Protein AF-0000000076752868 (afdb_homodimer)

Organism: NCBI:txid927661

pLDDT: mean 91.14, std 16.32, range [27.5, 98.88]

Foldseek 3Di:
DPCCVVPQAFKKKKKKWFQWDPPDPCLQVVLVVLCVPQPVPDPQWPDKDKFADPDPPPPSVRTGMMMITMGSHPVSVVCLPPDPSNVVSVVSRVVTGPDMDIDMDTDDD/DPCCPVPQAFKKKKKKWFQWDPPDPCLQVVLVVLCCPQVVPDPQWPDKDKFADPDPPPPSVRTGMMMITMGSHPVSVVCLPPDPSNVVSVVSRVVTGPDMDIDMDTDDD

Solvent-accessible surface area (backbone atoms only — not comparable to full-atom values): 11903 Å² total; per-residue (Å²): 128,83,79,66,70,64,73,67,63,50,28,29,39,40,38,37,40,28,18,65,33,89,87,63,74,64,47,67,60,50,52,44,52,44,43,57,68,40,48,59,73,39,86,53,48,74,46,74,39,51,44,53,63,72,54,87,80,78,33,40,76,75,44,56,36,39,38,40,35,33,21,62,21,62,66,34,51,63,54,43,69,77,29,68,46,45,45,58,50,51,52,52,48,64,73,45,39,64,43,64,32,41,40,25,39,48,58,73,131,128,81,79,66,72,65,74,64,62,49,28,28,39,40,40,36,44,28,18,65,32,89,86,62,74,65,49,66,60,51,50,43,51,44,43,57,68,40,48,58,74,40,85,55,48,76,43,73,40,50,45,54,64,72,53,86,80,78,34,41,76,75,44,57,36,37,37,41,35,33,21,62,22,62,66,34,51,63,55,42,69,77,28,69,48,47,46,56,50,52,51,53,48,64,74,45,40,64,41,63,32,41,40,26,39,48,58,74,131

Sequence (218 aa):
MTDQRMTSPEEIVHIVLVEWRAGSIGVSEEANRLVDRHLGPLPFVLDVRSGASVSTEGLENGFEWALVIRFADRAGLEAYLPHPEHRVVAEFLGARAGRLVVFDLPNRAMTDQRMTSPEEIVHIVLVEWRAGSIGVSEEANRLVDRHLGPLPFVLDVRSGASVSTEGLENGFEWALVIRFADRAGLEAYLPHPEHRVVAEFLGARAGRLVVFDLPNRA

Nearest PDB structures (foldseek):
  7w6e-assembly1_A  TM=7.843E-01  e=1.288E-08  Cannabis sativa
  5b0d-assembly1_A  TM=8.017E-01  e=4.728E-08  Cannabis sativa
  5b08-assembly1_A  TM=8.062E-01  e=6.217E-08  Cannabis sativa
  5b0e-assembly1_A  TM=8.029E-01  e=5.063E-08  Cannabis sativa
  1q53-assembly1_B  TM=7.897E-01  e=3.684E-07  Arabidopsis thaliana

Structure (mmCIF, N/CA/C/O backbone):
data_AF-0000000076752868-model_v1
#
loop_
_entity.id
_entity.type
_entity.pdbx_description
1 polymer 'A/B barrel domain-containing protein'
#
loop_
_atom_site.group_PDB
_atom_site.id
_atom_site.type_symbol
_atom_site.label_atom_id
_atom_site.label_alt_id
_atom_site.label_comp_id
_atom_site.label_asym_id
_atom_site.label_entity_id
_atom_site.label_seq_id
_atom_site.pdbx_PDB_ins_code
_atom_site.Cartn_x
_atom_site.Cartn_y
_atom_site.Cartn_z
_atom_site.occupancy
_atom_site.B_iso_or_equiv
_atom_site.auth_seq_id
_atom_site.auth_comp_id
_atom_site.auth_asym_id
_atom_site.auth_atom_id
_atom_site.pdbx_PDB_model_num
ATOM 1 N N . MET A 1 1 ? 34.281 -17.719 12.172 1 28.12 1 MET A N 1
ATOM 2 C CA . MET A 1 1 ? 33.656 -16.641 11.406 1 28.12 1 MET A CA 1
ATOM 3 C C . MET A 1 1 ? 32.125 -16.688 11.57 1 28.12 1 MET A C 1
ATOM 5 O O . MET A 1 1 ? 31.484 -17.656 11.195 1 28.12 1 MET A O 1
ATOM 9 N N . THR A 1 2 ? 31.672 -16.281 12.766 1 35.09 2 THR A N 1
ATOM 10 C CA . THR A 1 2 ? 30.266 -16.406 13.141 1 35.09 2 THR A CA 1
ATOM 11 C C . THR A 1 2 ? 29.344 -15.961 12.008 1 35.09 2 THR A C 1
ATOM 13 O O . THR A 1 2 ? 29.578 -14.914 11.398 1 35.09 2 THR A O 1
ATOM 16 N N . ASP A 1 3 ? 29.016 -16.781 11.141 1 33.62 3 ASP A N 1
ATOM 17 C CA . ASP A 1 3 ? 28.047 -16.578 10.062 1 33.62 3 ASP A CA 1
ATOM 18 C C . ASP A 1 3 ? 26.875 -15.711 10.516 1 33.62 3 ASP A C 1
ATOM 20 O O . ASP A 1 3 ? 26.016 -16.172 11.25 1 33.62 3 ASP A O 1
ATOM 24 N N . GLN A 1 4 ? 27.125 -14.656 11.336 1 32.81 4 GLN A N 1
ATOM 25 C CA . GLN A 1 4 ? 26.109 -13.672 11.688 1 32.81 4 GLN A CA 1
ATOM 26 C C . GLN A 1 4 ? 25.156 -13.406 10.523 1 32.81 4 GLN A C 1
ATOM 28 O O . GLN A 1 4 ? 25.516 -12.695 9.578 1 32.81 4 GLN A O 1
ATOM 33 N N . ARG A 1 5 ? 24.766 -14.32 9.82 1 37.12 5 ARG A N 1
ATOM 34 C CA . ARG A 1 5 ? 23.641 -14.039 8.938 1 37.12 5 ARG A CA 1
ATOM 35 C C . ARG A 1 5 ? 22.781 -12.914 9.492 1 37.12 5 ARG A C 1
ATOM 37 O O . ARG A 1 5 ? 22.109 -13.086 10.516 1 37.12 5 ARG A O 1
ATOM 44 N N . MET A 1 6 ? 23.219 -11.773 9.828 1 38.28 6 MET A N 1
ATOM 45 C CA . MET A 1 6 ? 22.5 -10.586 10.312 1 38.28 6 MET A CA 1
ATOM 46 C C . MET A 1 6 ? 21.062 -10.586 9.836 1 38.28 6 MET A C 1
ATOM 48 O O . MET A 1 6 ? 20.797 -10.688 8.641 1 38.28 6 MET A O 1
ATOM 52 N N . THR A 1 7 ? 20.203 -11.172 10.578 1 45.81 7 THR A N 1
ATOM 53 C CA . THR A 1 7 ? 18.766 -11.148 10.297 1 45.81 7 THR A CA 1
ATOM 54 C C . THR A 1 7 ? 18.375 -9.836 9.617 1 45.81 7 THR A C 1
ATOM 56 O O . THR A 1 7 ? 18.734 -8.758 10.086 1 45.81 7 THR A O 1
ATOM 59 N N . SER A 1 8 ? 18.609 -9.789 8.398 1 54.78 8 SER A N 1
ATOM 60 C CA . SER A 1 8 ? 18.219 -8.609 7.633 1 54.78 8 SER A CA 1
ATOM 61 C C . SER A 1 8 ? 17.078 -7.863 8.32 1 54.78 8 SER A C 1
ATOM 63 O O . SER A 1 8 ? 16.141 -8.484 8.844 1 54.78 8 SER A O 1
ATOM 65 N N . PRO A 1 9 ? 17.438 -6.668 8.867 1 63.34 9 PRO A N 1
ATOM 66 C CA . PRO A 1 9 ? 16.359 -5.922 9.5 1 63.34 9 PRO A CA 1
ATOM 67 C C . PRO A 1 9 ? 15 -6.176 8.828 1 63.34 9 PRO A C 1
ATOM 69 O O . PRO A 1 9 ? 14.945 -6.465 7.633 1 63.34 9 PRO A O 1
ATOM 72 N N . GLU A 1 10 ? 14.055 -6.621 9.625 1 84.38 10 GLU A N 1
ATOM 73 C CA . GLU A 1 10 ? 12.695 -6.824 9.133 1 84.38 10 GLU A CA 1
ATOM 74 C C . GLU A 1 10 ? 12.086 -5.512 8.641 1 84.38 10 GLU A C 1
ATOM 76 O O . GLU A 1 10 ? 11.453 -4.789 9.414 1 84.38 10 GLU A O 1
ATOM 81 N N . GLU A 1 11 ? 12.359 -5.152 7.43 1 93.69 11 GLU A N 1
ATOM 82 C CA . GLU A 1 11 ? 11.781 -3.939 6.863 1 93.69 11 GLU A CA 1
ATOM 83 C C . GLU A 1 11 ? 10.258 -3.973 6.93 1 93.69 11 GLU A C 1
ATOM 85 O O . GLU A 1 11 ? 9.648 -5.047 6.879 1 93.69 11 GLU A O 1
ATOM 90 N N . ILE A 1 12 ? 9.711 -2.836 7.172 1 96.94 12 ILE A N 1
ATOM 91 C CA . ILE A 1 12 ? 8.25 -2.725 7.211 1 96.94 12 ILE A CA 1
ATOM 92 C C . ILE A 1 12 ? 7.789 -1.654 6.227 1 96.94 12 ILE A C 1
ATOM 94 O O . ILE A 1 12 ? 8.367 -0.567 6.164 1 96.94 12 ILE A O 1
ATOM 98 N N . VAL A 1 13 ? 6.832 -2.018 5.441 1 97.56 13 VAL A N 1
ATOM 99 C CA . VAL A 1 13 ? 6.137 -1.044 4.609 1 97.56 13 VAL A CA 1
ATOM 100 C C . VAL A 1 13 ? 4.797 -0.684 5.246 1 97.56 13 VAL A C 1
ATOM 102 O O . VAL A 1 13 ? 3.953 -1.557 5.473 1 97.56 13 VAL A O 1
ATOM 105 N N . HIS A 1 14 ? 4.637 0.573 5.637 1 98.44 14 HIS A N 1
ATOM 106 C CA . HIS A 1 14 ? 3.408 1.138 6.18 1 98.44 14 HIS A CA 1
ATOM 107 C C . HIS A 1 14 ? 2.539 1.731 5.078 1 98.44 14 HIS A C 1
ATOM 109 O O . HIS A 1 14 ? 2.959 2.658 4.383 1 98.44 14 HIS A O 1
ATOM 115 N N . ILE A 1 15 ? 1.323 1.208 4.848 1 98.75 15 ILE A N 1
ATOM 116 C CA . ILE A 1 15 ? 0.421 1.579 3.764 1 98.75 15 ILE A CA 1
ATOM 117 C C . ILE A 1 15 ? -0.849 2.203 4.34 1 98.75 15 ILE A C 1
ATOM 119 O O . ILE A 1 15 ? -1.471 1.639 5.242 1 98.75 15 ILE A O 1
ATOM 123 N N . VAL A 1 16 ? -1.216 3.328 3.871 1 98.88 16 VAL A N 1
ATOM 124 C CA . VAL A 1 16 ? -2.49 3.967 4.188 1 98.88 16 VAL A CA 1
ATOM 125 C C . VAL A 1 16 ? -3.248 4.273 2.896 1 98.88 16 VAL A C 1
ATOM 127 O O . VAL A 1 16 ? -2.678 4.816 1.948 1 98.88 16 VAL A O 1
ATOM 130 N N . LEU A 1 17 ? -4.504 3.887 2.77 1 98.81 17 LEU A N 1
ATOM 131 C CA . LEU A 1 17 ? -5.418 4.309 1.716 1 98.81 17 LEU A CA 1
ATOM 132 C C . LEU A 1 17 ? -6.582 5.105 2.295 1 98.81 17 LEU A C 1
ATOM 134 O O . LEU A 1 17 ? -7.105 4.766 3.357 1 98.81 17 LEU A O 1
ATOM 138 N N . VAL A 1 18 ? -6.984 6.133 1.546 1 98.69 18 VAL A N 1
ATOM 139 C CA . VAL A 1 18 ? -8.039 6.996 2.072 1 98.69 18 VAL A CA 1
ATOM 140 C C . VAL A 1 18 ? -9.086 7.25 0.992 1 98.69 18 VAL A C 1
ATOM 142 O O . VAL A 1 18 ? -8.742 7.531 -0.159 1 98.69 18 VAL A O 1
ATOM 145 N N . GLU A 1 19 ? -10.312 7.02 1.268 1 98.12 19 GLU A N 1
ATOM 146 C CA . GLU A 1 19 ? -11.461 7.648 0.619 1 98.12 19 GLU A CA 1
ATOM 147 C C . GLU A 1 19 ? -11.922 8.883 1.389 1 98.12 19 GLU A C 1
ATOM 149 O O . GLU A 1 19 ? -12.242 8.797 2.574 1 98.12 19 GLU A O 1
ATOM 154 N N . TRP A 1 20 ? -11.977 10.039 0.718 1 98.12 20 TRP A N 1
ATOM 155 C CA . TRP A 1 20 ? -12.32 11.281 1.401 1 98.12 20 TRP A CA 1
ATOM 156 C C . TRP A 1 20 ? -13.828 11.391 1.61 1 98.12 20 TRP A C 1
ATOM 158 O O . TRP A 1 20 ? -14.609 10.844 0.829 1 98.12 20 TRP A O 1
ATOM 168 N N . ARG A 1 21 ? -14.094 12.102 2.709 1 96.56 21 ARG A N 1
ATOM 169 C CA . ARG A 1 21 ? -15.492 12.469 2.877 1 96.56 21 ARG A CA 1
ATOM 170 C C . ARG A 1 21 ? -15.969 13.359 1.73 1 96.56 21 ARG A C 1
ATOM 172 O O . ARG A 1 21 ? -15.164 14.07 1.118 1 96.56 21 ARG A O 1
ATOM 179 N N . ALA A 1 22 ? -17.234 13.328 1.517 1 88.19 22 ALA A N 1
ATOM 180 C CA . ALA A 1 22 ? -17.828 14.133 0.456 1 88.19 22 ALA A CA 1
ATOM 181 C C . ALA A 1 22 ? -17.5 15.609 0.64 1 88.19 22 ALA A C 1
ATOM 183 O O . ALA A 1 22 ? -17.484 16.109 1.767 1 88.19 22 ALA A O 1
ATOM 184 N N . GLY A 1 23 ? -17.203 16.344 -0.395 1 84.5 23 GLY A N 1
ATOM 185 C CA . GLY A 1 23 ? -16.969 17.781 -0.375 1 84.5 23 GLY A CA 1
ATOM 186 C C . GLY A 1 23 ? -15.523 18.141 -0.087 1 84.5 23 GLY A C 1
ATOM 187 O O . GLY A 1 23 ? -15.203 19.328 0.102 1 84.5 23 GLY A O 1
ATOM 188 N N . SER A 1 24 ? -14.711 17.156 -0.089 1 82 24 SER A N 1
ATOM 189 C CA . SER A 1 24 ? -13.312 17.391 0.247 1 82 24 SER A CA 1
ATOM 190 C C . SER A 1 24 ? -12.531 17.906 -0.961 1 82 24 SER A C 1
ATOM 192 O O . SER A 1 24 ? -11.93 17.109 -1.695 1 82 24 SER A O 1
ATOM 194 N N . ILE A 1 25 ? -12.531 19.109 -1.19 1 86.25 25 IL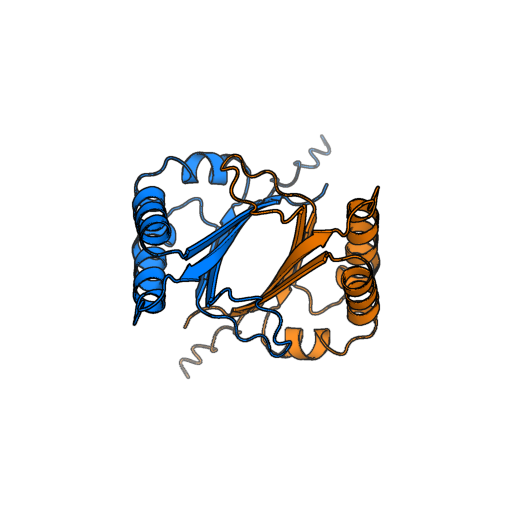E A N 1
ATOM 195 C CA . ILE A 1 25 ? -11.758 19.703 -2.277 1 86.25 25 ILE A CA 1
ATOM 196 C C . ILE A 1 25 ? -10.375 20.094 -1.773 1 86.25 25 ILE A C 1
ATOM 198 O O . ILE A 1 25 ? -10.242 20.734 -0.719 1 86.25 25 ILE A O 1
ATOM 202 N N . GLY A 1 26 ? -9.359 19.703 -2.467 1 94.25 26 GLY A N 1
ATOM 203 C CA . GLY A 1 26 ? -7.996 20.109 -2.15 1 94.25 26 GLY A CA 1
ATOM 204 C C . GLY A 1 26 ? -7.387 19.297 -1.016 1 94.25 26 GLY A C 1
ATOM 205 O O . GLY A 1 26 ? -6.258 19.562 -0.6 1 94.25 26 GLY A O 1
ATOM 206 N N . VAL A 1 27 ? -8.148 18.406 -0.481 1 97.06 27 VAL A N 1
ATOM 207 C CA . VAL A 1 27 ? -7.738 17.688 0.723 1 97.06 27 VAL A CA 1
ATOM 208 C C . VAL A 1 27 ? -6.52 16.828 0.418 1 97.06 27 VAL A C 1
ATOM 210 O O . VAL A 1 27 ? -5.613 16.703 1.245 1 97.06 27 VAL A O 1
ATOM 213 N N . SER A 1 28 ? -6.453 16.266 -0.754 1 97.19 28 SER A N 1
ATOM 214 C CA . SER A 1 28 ? -5.316 15.43 -1.128 1 97.19 28 SER A CA 1
ATOM 215 C C . SER A 1 28 ? -4.023 16.234 -1.161 1 97.19 28 SER A C 1
ATOM 217 O O . SER A 1 28 ? -2.984 15.781 -0.687 1 97.19 28 SER A O 1
ATOM 219 N N . GLU A 1 29 ? -4.113 17.422 -1.751 1 96.81 29 GLU A N 1
ATOM 220 C CA . GLU A 1 29 ? -2.941 18.297 -1.805 1 96.81 29 GLU A CA 1
ATOM 221 C C . GLU A 1 29 ? -2.49 18.703 -0.404 1 96.81 29 GLU A C 1
ATOM 223 O O . GLU A 1 29 ? -1.29 18.766 -0.128 1 96.81 29 GLU A O 1
ATOM 228 N N . GLU A 1 30 ? -3.432 19 0.404 1 97.75 30 GLU A N 1
ATOM 229 C CA . GLU A 1 30 ? -3.092 19.344 1.784 1 97.75 30 GLU A CA 1
ATOM 230 C C . GLU A 1 30 ? -2.451 18.156 2.498 1 97.75 30 GLU A C 1
ATOM 232 O O . GLU A 1 30 ? -1.464 18.312 3.217 1 97.75 30 GLU A O 1
ATOM 237 N N . ALA A 1 31 ? -3.004 16.969 2.309 1 98.25 31 ALA A N 1
ATOM 238 C CA . ALA A 1 31 ? -2.424 15.758 2.891 1 98.25 31 ALA A CA 1
ATOM 239 C C . ALA A 1 31 ? -0.979 15.57 2.436 1 98.25 31 ALA A C 1
ATOM 241 O O . ALA A 1 31 ? -0.099 15.273 3.246 1 98.25 31 ALA A O 1
ATOM 242 N N . ASN A 1 32 ? -0.73 15.789 1.118 1 98.06 32 ASN A N 1
ATOM 243 C CA . ASN A 1 32 ? 0.624 15.664 0.587 1 98.06 32 ASN A CA 1
ATOM 244 C C . ASN A 1 32 ? 1.581 16.641 1.268 1 98.06 32 ASN A C 1
ATOM 246 O O . ASN A 1 32 ? 2.705 16.281 1.611 1 98.06 32 ASN A O 1
ATOM 250 N N . ARG A 1 33 ? 1.138 17.875 1.453 1 98 33 ARG A N 1
ATOM 251 C CA . ARG A 1 33 ? 1.975 18.875 2.088 1 98 33 ARG A CA 1
ATOM 252 C C . ARG A 1 33 ? 2.318 18.484 3.521 1 98 33 ARG A C 1
ATOM 254 O O . ARG A 1 33 ? 3.459 18.656 3.959 1 98 33 ARG A O 1
ATOM 261 N N . LEU A 1 34 ? 1.326 17.984 4.199 1 98.44 34 LEU A N 1
ATOM 262 C CA . LEU A 1 34 ? 1.555 17.578 5.586 1 98.44 34 LEU A CA 1
ATOM 263 C C . LEU A 1 34 ? 2.531 16.406 5.656 1 98.44 34 LEU A C 1
ATOM 265 O O . LEU A 1 34 ? 3.398 16.375 6.535 1 98.44 34 LEU A O 1
ATOM 269 N N . VAL A 1 35 ? 2.4 15.453 4.75 1 98.31 35 VAL A N 1
ATOM 270 C CA . VAL A 1 35 ? 3.307 14.312 4.695 1 98.31 35 VAL A CA 1
ATOM 271 C C . VAL A 1 35 ? 4.734 14.797 4.457 1 98.31 35 VAL A C 1
ATOM 273 O O . VAL A 1 35 ? 5.66 14.398 5.172 1 98.31 35 VAL A O 1
ATOM 276 N N . ASP A 1 36 ? 4.934 15.672 3.484 1 97.25 36 ASP A N 1
ATOM 277 C CA . ASP A 1 36 ? 6.258 16.188 3.152 1 97.25 36 ASP A CA 1
ATOM 278 C C . ASP A 1 36 ? 6.867 16.938 4.336 1 97.25 36 ASP A C 1
ATOM 280 O O . ASP A 1 36 ? 8.062 16.797 4.609 1 97.25 36 ASP A O 1
ATOM 284 N N . ARG A 1 37 ? 6.047 17.656 5.023 1 98 37 ARG A N 1
ATOM 285 C CA . ARG A 1 37 ? 6.52 18.516 6.098 1 98 37 ARG A CA 1
ATOM 286 C C . ARG A 1 37 ? 6.793 17.719 7.363 1 98 37 ARG A C 1
ATOM 288 O O . ARG A 1 37 ? 7.789 17.953 8.055 1 98 37 ARG A O 1
ATOM 295 N N . HIS A 1 38 ? 5.957 16.75 7.676 1 98.5 38 HIS A N 1
ATOM 296 C CA . HIS A 1 38 ? 5.988 16.156 9.016 1 98.5 38 HIS A CA 1
ATOM 297 C C . HIS A 1 38 ? 6.609 14.773 8.992 1 98.5 38 HIS A C 1
ATOM 299 O O . HIS A 1 38 ? 7.18 14.328 9.984 1 98.5 38 HIS A O 1
ATOM 305 N N . LEU A 1 39 ? 6.508 14.055 7.879 1 98.12 39 LEU A N 1
ATOM 306 C CA . LEU A 1 39 ? 6.961 12.664 7.875 1 98.12 39 LEU A CA 1
ATOM 307 C C . LEU A 1 39 ? 8.281 12.531 7.125 1 98.12 39 LEU A C 1
ATOM 309 O O . LEU A 1 39 ? 9.156 11.766 7.535 1 98.12 39 LEU A O 1
ATOM 313 N N . GLY A 1 40 ? 8.453 13.266 6.055 1 95.06 40 GLY A N 1
ATOM 314 C CA . GLY A 1 40 ? 9.648 13.211 5.223 1 95.06 40 GLY A CA 1
ATOM 315 C C . GLY A 1 40 ? 10.93 13.406 6.012 1 95.06 40 GLY A C 1
ATOM 316 O O . GLY A 1 40 ? 11.906 12.672 5.812 1 95.06 40 GLY A O 1
ATOM 317 N N . PRO A 1 41 ? 10.938 14.312 6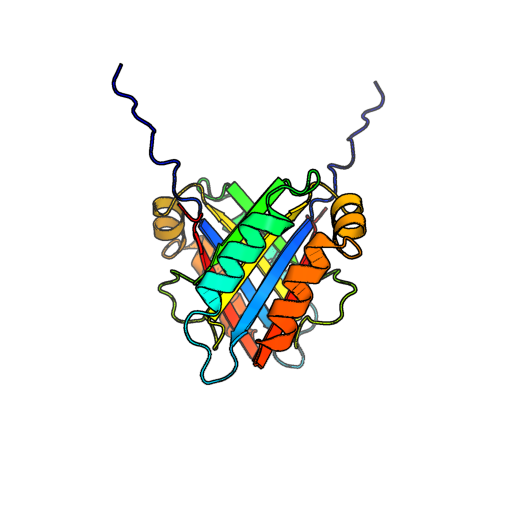.988 1 95.62 41 PRO A N 1
ATOM 318 C CA . PRO A 1 41 ? 12.18 14.648 7.684 1 95.62 41 PRO A CA 1
ATOM 319 C C . PRO A 1 41 ? 12.516 13.672 8.805 1 95.62 41 PRO A C 1
ATOM 321 O O . PRO A 1 41 ? 13.602 13.75 9.391 1 95.62 41 PRO A O 1
ATOM 324 N N . LEU A 1 42 ? 11.625 12.719 9.094 1 96.12 42 LEU A N 1
ATOM 325 C CA . LEU A 1 42 ? 11.891 11.805 10.203 1 96.12 42 LEU A CA 1
ATOM 326 C C . LEU A 1 42 ? 13.062 10.883 9.883 1 96.12 42 LEU A C 1
ATOM 328 O O . LEU A 1 42 ? 13.086 10.25 8.82 1 96.12 42 LEU A O 1
ATOM 332 N N . PRO A 1 43 ? 14.008 10.711 10.75 1 93.75 43 PRO A N 1
ATOM 333 C CA . PRO A 1 43 ? 15.258 10.016 10.445 1 93.75 43 PRO A CA 1
ATOM 334 C C . PRO A 1 43 ? 15.07 8.516 10.25 1 93.75 43 PRO A C 1
ATOM 336 O O . PRO A 1 43 ? 15.891 7.863 9.602 1 93.75 43 PRO A O 1
ATOM 339 N N . PHE A 1 44 ? 14.062 7.961 10.773 1 93.56 44 PHE A N 1
ATOM 340 C CA . PHE A 1 44 ? 13.875 6.516 10.68 1 93.56 44 PHE A CA 1
ATOM 341 C C . PHE A 1 44 ? 12.992 6.156 9.492 1 93.56 44 PHE A C 1
ATOM 343 O O . PHE A 1 44 ? 12.688 4.984 9.273 1 93.56 44 PHE A O 1
ATOM 350 N N . VAL A 1 45 ? 12.555 7.125 8.773 1 95 45 VAL A N 1
ATOM 351 C CA . VAL A 1 45 ? 11.82 6.926 7.523 1 95 45 VAL A CA 1
ATOM 352 C C . VAL A 1 45 ? 12.805 6.781 6.367 1 95 45 VAL A C 1
ATOM 354 O O . VAL A 1 45 ? 13.57 7.699 6.078 1 95 45 VAL A O 1
ATOM 357 N N . LEU A 1 46 ? 12.828 5.617 5.719 1 93.88 46 LEU A N 1
ATOM 358 C CA . LEU A 1 46 ? 13.703 5.363 4.582 1 93.88 46 LEU A CA 1
ATOM 359 C C . LEU A 1 46 ? 13.148 5.996 3.311 1 93.88 46 LEU A C 1
ATOM 361 O O . LEU A 1 46 ? 13.906 6.465 2.461 1 93.88 46 LEU A O 1
ATOM 365 N N . ASP A 1 47 ? 11.898 5.961 3.17 1 93.81 47 ASP A N 1
ATOM 366 C CA . ASP A 1 47 ? 11.188 6.484 2.01 1 93.81 47 ASP A CA 1
ATOM 367 C C . ASP A 1 47 ? 9.727 6.77 2.344 1 93.81 47 ASP A C 1
ATOM 369 O O . ASP A 1 47 ? 9.125 6.074 3.17 1 93.81 47 ASP A O 1
ATOM 373 N N . VAL A 1 48 ? 9.203 7.793 1.775 1 96.62 48 VAL A N 1
ATOM 374 C CA . VAL A 1 48 ? 7.801 8.141 1.97 1 96.62 48 VAL A CA 1
ATOM 375 C C . VAL A 1 48 ? 7.215 8.672 0.663 1 96.62 48 VAL A C 1
ATOM 377 O O . VAL A 1 48 ? 7.852 9.461 -0.036 1 96.62 48 VAL A O 1
ATOM 380 N N . ARG A 1 49 ? 6.023 8.148 0.343 1 96.12 49 ARG A N 1
ATOM 381 C CA . ARG A 1 49 ? 5.293 8.539 -0.858 1 96.12 49 ARG A CA 1
ATOM 382 C C . ARG A 1 49 ? 3.805 8.703 -0.567 1 96.12 49 ARG A C 1
ATOM 384 O O . ARG A 1 49 ? 3.229 7.934 0.203 1 96.12 49 ARG A O 1
ATOM 391 N N . SER A 1 50 ? 3.291 9.703 -1.195 1 98.12 50 SER A N 1
ATOM 392 C CA . SER A 1 50 ? 1.849 9.883 -1.05 1 98.12 50 SER A CA 1
ATOM 393 C C . SER A 1 50 ? 1.243 10.531 -2.287 1 98.12 50 SER A C 1
ATOM 395 O O . SER A 1 50 ? 1.939 11.227 -3.033 1 98.12 50 SER A O 1
ATOM 397 N N . GLY A 1 51 ? -0.013 10.297 -2.504 1 97.62 51 GLY A N 1
ATOM 398 C CA . GLY A 1 51 ? -0.705 10.953 -3.602 1 97.62 51 GLY A CA 1
ATOM 399 C C . GLY A 1 51 ? -1.792 10.102 -4.223 1 97.62 51 GLY A C 1
ATOM 400 O O . GLY A 1 51 ? -2.275 9.148 -3.598 1 97.62 51 GLY A O 1
ATOM 401 N N . ALA A 1 52 ? -2.195 10.5 -5.402 1 96.5 52 ALA A N 1
ATOM 402 C CA . ALA A 1 52 ? -3.256 9.82 -6.141 1 96.5 52 ALA A CA 1
ATOM 403 C C . ALA A 1 52 ? -2.705 8.641 -6.938 1 96.5 52 ALA A C 1
ATOM 405 O O . ALA A 1 52 ? -1.513 8.602 -7.25 1 96.5 52 ALA A O 1
ATOM 406 N N . SER A 1 53 ? -3.6 7.695 -7.191 1 97.38 53 SER A N 1
ATOM 407 C CA . SER A 1 53 ? -3.256 6.562 -8.047 1 97.38 53 SER A CA 1
ATOM 408 C C . SER A 1 53 ? -3.102 6.992 -9.5 1 97.38 53 SER A C 1
ATOM 410 O O . SER A 1 53 ? -3.871 7.82 -9.992 1 97.38 53 SER A O 1
ATOM 412 N N . VAL A 1 54 ? -2.152 6.363 -10.188 1 96.06 54 VAL A N 1
ATOM 413 C CA . VAL A 1 54 ? -2.035 6.531 -11.633 1 96.06 54 VAL A CA 1
ATOM 414 C C . VAL A 1 54 ? -2.336 5.207 -12.336 1 96.06 54 VAL A C 1
ATOM 416 O O . VAL A 1 54 ? -1.972 5.016 -13.492 1 96.06 54 VAL A O 1
ATOM 419 N N . SER A 1 55 ? -2.898 4.246 -11.57 1 96.62 55 SER A N 1
ATOM 420 C CA . SER A 1 55 ? -3.197 2.932 -12.125 1 96.62 55 SER A CA 1
ATOM 421 C C . SER A 1 55 ? -4.156 3.037 -13.305 1 96.62 55 SER A C 1
ATOM 423 O O . SER A 1 55 ? -5.098 3.834 -13.281 1 96.62 55 SER A O 1
ATOM 425 N N . THR A 1 56 ? -3.982 2.201 -14.305 1 94.69 56 THR A N 1
ATOM 426 C CA . THR A 1 56 ? -4.883 2.127 -15.445 1 94.69 56 THR A CA 1
ATOM 427 C C . THR A 1 56 ? -5.867 0.971 -15.289 1 94.69 56 THR A C 1
ATOM 429 O O . THR A 1 56 ? -6.742 0.773 -16.141 1 94.69 56 THR A O 1
ATOM 432 N N . GLU A 1 57 ? -5.809 0.217 -14.219 1 94.12 57 GLU A N 1
ATOM 433 C CA . GLU A 1 57 ? -6.625 -0.975 -14.016 1 94.12 57 GLU A CA 1
ATOM 434 C C . GLU A 1 57 ? -8.023 -0.608 -13.523 1 94.12 57 GLU A C 1
ATOM 436 O O . GLU A 1 57 ? -8.953 -1.415 -13.617 1 94.12 57 GLU A O 1
ATOM 441 N N . GLY A 1 58 ? -8.195 0.571 -12.953 1 95.88 58 GLY A N 1
ATOM 442 C CA . GLY A 1 58 ? -9.508 1.021 -12.5 1 95.88 58 GLY A CA 1
ATOM 443 C C . GLY A 1 58 ? -10 0.266 -11.281 1 95.88 58 GLY A C 1
ATOM 444 O O . GLY A 1 58 ? -11.203 0.051 -11.125 1 95.88 58 GLY A O 1
ATOM 445 N N . LEU A 1 59 ? -9.109 -0.152 -10.43 1 98.06 59 LEU A N 1
ATOM 446 C CA . LEU A 1 59 ? -9.477 -0.991 -9.297 1 98.06 59 LEU A CA 1
ATOM 447 C C . LEU A 1 59 ? -9.148 -0.3 -7.977 1 98.06 59 LEU A C 1
ATOM 449 O O . LEU A 1 59 ? -8.68 -0.944 -7.035 1 98.06 59 LEU A O 1
ATOM 453 N N . GLU A 1 60 ? -9.32 1.028 -7.902 1 98.44 60 GLU A N 1
ATOM 454 C CA . GLU A 1 60 ? -9.008 1.758 -6.68 1 98.44 60 GLU A CA 1
ATOM 455 C C . GLU A 1 60 ? -10.094 1.565 -5.625 1 98.44 60 GLU A C 1
ATOM 457 O O . GLU A 1 60 ? -9.891 1.879 -4.449 1 98.44 60 GLU A O 1
ATOM 462 N N . ASN A 1 61 ? -11.281 1.113 -6.004 1 97.56 61 ASN A N 1
ATOM 463 C CA . ASN A 1 61 ? -12.375 0.766 -5.102 1 97.56 61 ASN A CA 1
ATOM 464 C C . ASN A 1 61 ? -12.75 1.938 -4.199 1 97.56 61 ASN A C 1
ATOM 466 O O . ASN A 1 61 ? -12.906 1.771 -2.99 1 97.56 61 ASN A O 1
ATOM 470 N N . GLY A 1 62 ? -12.82 3.129 -4.75 1 96.81 62 GLY A N 1
ATOM 471 C CA . GLY A 1 62 ? -13.312 4.316 -4.066 1 96.81 62 GLY A CA 1
ATOM 472 C C . GLY A 1 62 ? -12.227 5.082 -3.338 1 96.81 62 GLY A C 1
ATOM 473 O O . GLY A 1 62 ? -12.43 6.227 -2.936 1 96.81 62 GLY A O 1
ATOM 474 N N . PHE A 1 63 ? -11.062 4.469 -3.146 1 98 63 PHE A N 1
ATOM 475 C CA . PHE A 1 63 ? -9.969 5.18 -2.5 1 98 63 PHE A CA 1
ATOM 476 C C . PHE A 1 63 ? -9.359 6.211 -3.443 1 98 63 PHE A C 1
ATOM 478 O O . PHE A 1 63 ? -9.227 5.961 -4.645 1 98 63 PHE A O 1
ATOM 485 N N . GLU A 1 64 ? -8.93 7.359 -2.883 1 97.75 64 GLU A N 1
ATOM 486 C CA . GLU A 1 64 ? -8.508 8.492 -3.705 1 97.75 64 GLU A CA 1
ATOM 487 C C . GLU A 1 64 ? -7.066 8.883 -3.41 1 97.75 64 GLU A C 1
ATOM 489 O O . GLU A 1 64 ? -6.445 9.617 -4.176 1 97.75 64 GLU A O 1
ATOM 494 N N . TRP A 1 65 ? -6.543 8.453 -2.346 1 98.19 65 TRP A N 1
ATOM 495 C CA . TRP A 1 65 ? -5.234 8.875 -1.863 1 98.19 65 TRP A CA 1
ATOM 496 C C . TRP A 1 65 ? -4.543 7.742 -1.104 1 98.19 65 TRP A C 1
ATOM 498 O O . TRP A 1 65 ? -5.199 6.969 -0.403 1 98.19 65 TRP A O 1
ATOM 508 N N . ALA A 1 66 ? -3.227 7.699 -1.262 1 98.75 66 ALA A N 1
ATOM 509 C CA . ALA A 1 66 ? -2.457 6.707 -0.519 1 98.75 66 ALA A CA 1
ATOM 510 C C . ALA A 1 66 ? -1.191 7.32 0.071 1 98.75 66 ALA A C 1
ATOM 512 O O . ALA A 1 66 ? -0.723 8.359 -0.396 1 98.75 66 ALA A O 1
ATOM 513 N N . LEU A 1 67 ? -0.68 6.727 1.052 1 98.75 67 LEU A N 1
ATOM 514 C CA . LEU A 1 67 ? 0.6 6.973 1.706 1 98.75 67 LEU A CA 1
ATOM 515 C C . LEU A 1 67 ? 1.363 5.668 1.915 1 98.75 67 LEU A C 1
ATOM 517 O O . LEU A 1 67 ? 0.798 4.684 2.396 1 98.75 67 LEU A O 1
ATOM 521 N N . VAL A 1 68 ? 2.609 5.633 1.527 1 98.25 68 VAL A N 1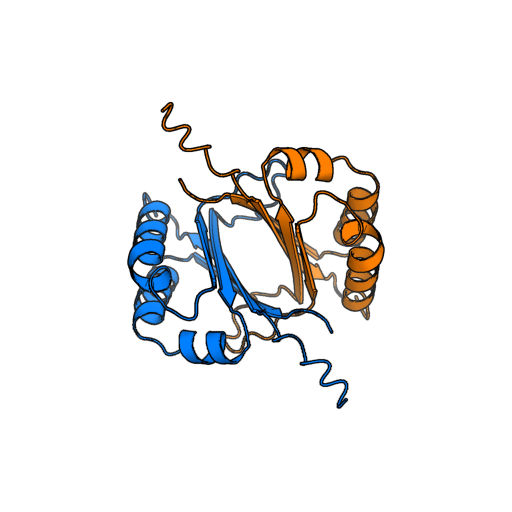
ATOM 522 C CA . VAL A 1 68 ? 3.49 4.496 1.772 1 98.25 68 VAL A CA 1
ATOM 523 C C . VAL A 1 68 ? 4.781 4.977 2.43 1 98.25 68 VAL A C 1
ATOM 525 O O . VAL A 1 68 ? 5.438 5.895 1.928 1 98.25 68 VAL A O 1
ATOM 528 N N . ILE A 1 69 ? 5.121 4.363 3.523 1 97.81 69 ILE A N 1
ATOM 529 C CA . ILE A 1 69 ? 6.355 4.66 4.242 1 97.81 69 ILE A CA 1
ATOM 530 C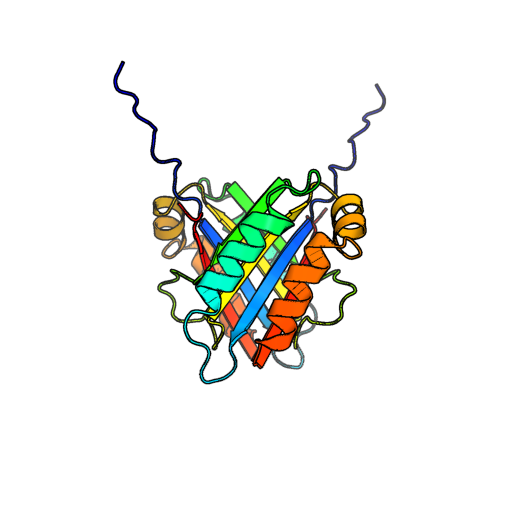 C . ILE A 1 69 ? 7.164 3.377 4.43 1 97.81 69 ILE A C 1
ATOM 532 O O . ILE A 1 69 ? 6.609 2.332 4.777 1 97.81 69 ILE A O 1
ATOM 536 N N . ARG A 1 70 ? 8.422 3.482 4.207 1 96.31 70 ARG A N 1
ATOM 537 C CA . ARG A 1 70 ? 9.32 2.359 4.441 1 96.31 70 ARG A CA 1
ATOM 538 C C . ARG A 1 70 ? 10.203 2.611 5.664 1 96.31 70 ARG A C 1
ATOM 540 O O . ARG A 1 70 ? 10.789 3.686 5.801 1 96.31 70 ARG A O 1
ATOM 547 N N . PHE A 1 71 ? 10.227 1.607 6.496 1 96.75 71 PHE A N 1
ATOM 548 C CA . PHE A 1 71 ? 11.094 1.595 7.668 1 96.75 71 PHE A CA 1
ATOM 549 C C . PHE A 1 71 ? 12.133 0.489 7.559 1 96.75 71 PHE A C 1
ATOM 551 O O . PHE A 1 71 ? 11.844 -0.596 7.047 1 96.75 71 PHE A O 1
ATOM 558 N N . ALA A 1 72 ? 13.297 0.733 8.109 1 91.81 72 ALA A N 1
ATOM 559 C CA . ALA A 1 72 ? 14.375 -0.243 8.016 1 91.81 72 ALA A CA 1
ATOM 560 C C . ALA A 1 72 ? 14.094 -1.459 8.898 1 91.81 72 ALA A C 1
ATOM 562 O O . ALA A 1 72 ? 14.602 -2.553 8.633 1 91.81 72 ALA A O 1
ATOM 563 N N . ASP A 1 73 ? 13.312 -1.206 9.984 1 92.19 73 ASP A N 1
ATOM 564 C CA . ASP A 1 73 ? 12.984 -2.289 10.906 1 92.19 73 ASP A CA 1
ATOM 565 C C . ASP A 1 73 ? 11.75 -1.955 11.734 1 92.19 73 ASP A C 1
ATOM 567 O O . ASP A 1 73 ? 11.172 -0.878 11.586 1 92.19 73 ASP A O 1
ATOM 571 N N . ARG A 1 74 ? 11.391 -2.926 12.516 1 93.12 74 ARG A N 1
ATOM 572 C CA . ARG A 1 74 ? 10.203 -2.771 13.359 1 93.12 74 ARG A CA 1
ATOM 573 C C . ARG A 1 74 ? 10.383 -1.621 14.344 1 93.12 74 ARG A C 1
ATOM 575 O O . ARG A 1 74 ? 9.414 -0.948 14.695 1 93.12 74 ARG A O 1
ATOM 582 N N . ALA A 1 75 ? 11.625 -1.38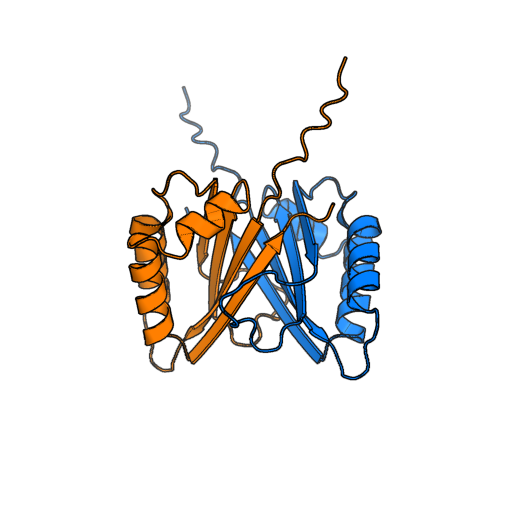4 14.828 1 94.56 75 ALA A N 1
ATOM 583 C CA . ALA A 1 75 ? 11.898 -0.298 15.766 1 94.56 75 ALA A CA 1
ATOM 584 C C . ALA A 1 75 ? 11.508 1.052 15.164 1 94.56 75 ALA A C 1
ATOM 586 O O . ALA A 1 75 ? 11.023 1.936 15.875 1 94.56 75 ALA A O 1
ATOM 587 N N . GLY A 1 76 ? 11.773 1.23 13.891 1 95.5 76 GLY A N 1
ATOM 588 C CA . GLY A 1 76 ? 11.367 2.453 13.211 1 95.5 76 GLY A CA 1
ATOM 589 C C . GLY A 1 76 ? 9.867 2.691 13.258 1 95.5 76 GLY A C 1
ATOM 590 O O . GLY A 1 76 ? 9.422 3.803 13.547 1 95.5 76 GLY A O 1
ATOM 591 N N . LEU A 1 77 ? 9.062 1.63 12.969 1 96.38 77 LEU A N 1
ATOM 592 C CA . LEU A 1 77 ? 7.613 1.73 13.047 1 96.38 77 LEU A CA 1
ATOM 593 C C . LEU A 1 77 ? 7.168 2.049 14.477 1 96.38 77 LEU A C 1
ATOM 595 O O . LEU A 1 77 ? 6.297 2.896 14.68 1 96.38 77 LEU A O 1
ATOM 599 N N . GLU A 1 78 ? 7.781 1.411 15.438 1 95.56 78 GLU A N 1
ATOM 600 C CA . GLU A 1 78 ? 7.418 1.597 16.844 1 95.56 78 GLU A CA 1
ATOM 601 C C . GLU A 1 78 ? 7.723 3.02 17.312 1 95.56 78 GLU A C 1
ATOM 603 O O . GLU A 1 78 ? 7.016 3.564 18.156 1 95.56 78 GLU A O 1
ATOM 608 N N . ALA A 1 79 ? 8.766 3.598 16.781 1 96.62 79 ALA A N 1
ATOM 609 C CA . ALA A 1 79 ? 9.086 4.988 17.078 1 96.62 79 ALA A CA 1
ATOM 610 C C . ALA A 1 79 ? 8.133 5.941 16.375 1 96.62 79 ALA A C 1
ATOM 612 O O . ALA A 1 79 ? 7.789 7 16.906 1 96.62 79 ALA A O 1
ATOM 613 N N . TYR A 1 80 ? 7.742 5.543 15.195 1 97.69 80 TYR A N 1
ATOM 614 C CA . TYR A 1 80 ? 6.918 6.363 14.32 1 97.69 80 TYR A CA 1
ATOM 615 C C . TYR A 1 80 ? 5.512 6.531 14.891 1 97.69 80 TYR A C 1
ATOM 617 O O . TYR A 1 80 ? 4.98 7.645 14.922 1 97.69 80 TYR A O 1
ATOM 625 N N . LEU A 1 81 ? 4.953 5.516 15.414 1 97.38 81 LEU A N 1
ATOM 626 C CA . LEU A 1 81 ? 3.529 5.484 15.734 1 97.38 81 LEU A CA 1
ATOM 627 C C . LEU A 1 81 ? 3.191 6.484 16.828 1 97.38 81 LEU A C 1
ATOM 629 O O . LEU A 1 81 ? 2.211 7.227 16.719 1 97.38 81 LEU A O 1
ATOM 633 N N . PRO A 1 82 ? 3.992 6.605 17.859 1 97.25 82 PRO A N 1
ATOM 634 C CA . PRO A 1 82 ? 3.654 7.578 18.891 1 97.25 82 PRO A CA 1
ATOM 635 C C . PRO A 1 82 ? 4.266 8.953 18.641 1 97.25 82 PRO A C 1
ATOM 637 O O . PRO A 1 82 ? 4.07 9.883 19.422 1 97.25 82 PRO A O 1
ATOM 640 N N . HIS A 1 83 ? 5.004 9.133 17.625 1 97.94 83 HIS A N 1
ATOM 641 C CA . HIS A 1 83 ? 5.73 10.367 17.375 1 97.94 83 HIS A CA 1
ATOM 642 C C . HIS A 1 83 ? 4.77 11.531 17.125 1 97.94 83 HIS A C 1
ATOM 644 O O . HIS A 1 83 ? 3.768 11.367 16.422 1 97.94 83 HIS A O 1
ATOM 650 N N . PRO A 1 84 ? 5.07 12.727 17.578 1 98.31 84 PRO A N 1
ATOM 651 C CA . PRO A 1 84 ? 4.172 13.867 17.406 1 98.31 84 PRO A CA 1
ATOM 652 C C . PRO A 1 84 ? 3.945 14.227 15.938 1 98.31 84 PRO A C 1
ATOM 654 O O . PRO A 1 84 ? 2.84 14.625 15.562 1 98.31 84 PRO A O 1
ATOM 657 N N . GLU A 1 85 ? 4.961 14.117 15.148 1 98.38 85 GLU A N 1
ATOM 658 C CA . GLU A 1 85 ? 4.836 14.461 13.734 1 98.38 85 GLU A CA 1
ATOM 659 C C . GLU A 1 85 ? 3.883 13.508 13.016 1 98.38 85 GLU A C 1
ATOM 661 O O . GLU A 1 85 ? 3.152 13.922 12.109 1 98.38 85 GLU A O 1
ATOM 666 N N . HIS A 1 86 ? 3.938 12.203 13.32 1 98.25 86 HIS A N 1
ATOM 667 C CA . HIS A 1 86 ? 2.955 11.266 12.781 1 98.25 86 HIS A CA 1
ATOM 668 C C . HIS A 1 86 ? 1.541 11.648 13.203 1 98.25 86 HIS A C 1
ATOM 670 O O . HIS A 1 86 ? 0.611 11.586 12.391 1 98.25 86 HIS A O 1
ATOM 676 N N . ARG A 1 87 ? 1.379 12.094 14.445 1 98.06 87 ARG A N 1
ATOM 677 C CA . ARG A 1 87 ? 0.06 12.422 14.969 1 98.06 87 ARG A CA 1
ATOM 678 C C . ARG A 1 87 ? -0.575 13.562 14.188 1 98.06 87 ARG A C 1
ATOM 680 O O . ARG A 1 87 ? -1.792 13.586 13.992 1 98.06 87 ARG A O 1
ATOM 687 N N . VAL A 1 88 ? 0.184 14.5 13.789 1 98.62 88 VAL A N 1
ATOM 688 C CA . VAL A 1 88 ? -0.333 15.617 13 1 98.62 88 VAL A CA 1
ATOM 689 C C . VAL A 1 88 ? -1.01 15.086 11.734 1 98.62 88 VAL A C 1
ATOM 691 O O . VAL A 1 88 ? -2.15 15.445 11.438 1 98.62 88 VAL A O 1
ATOM 694 N N . VAL A 1 89 ? -0.349 14.195 11.031 1 98.69 89 VAL A N 1
ATOM 695 C CA . VAL A 1 89 ? -0.862 13.656 9.773 1 98.69 89 VAL A CA 1
ATOM 696 C C . VAL A 1 89 ? -2.031 12.719 10.062 1 98.69 89 VAL A C 1
ATOM 698 O O . VAL A 1 89 ? -3.064 12.781 9.391 1 98.69 89 VAL A O 1
ATOM 701 N N . ALA A 1 90 ? -1.864 11.891 11.094 1 98.5 90 ALA A N 1
ATOM 702 C CA . ALA A 1 90 ? -2.902 10.93 11.445 1 98.5 90 ALA A CA 1
ATOM 703 C C . ALA A 1 90 ? -4.203 11.633 11.812 1 98.5 90 ALA A C 1
ATOM 705 O O . ALA A 1 90 ? -5.285 11.211 11.398 1 98.5 90 ALA A O 1
ATOM 706 N N . GLU A 1 91 ? -4.117 12.695 12.555 1 98.38 91 GLU A N 1
ATOM 707 C CA . GLU A 1 91 ? -5.301 13.453 12.961 1 98.38 91 GLU A CA 1
ATOM 708 C C . GLU A 1 91 ? -5.973 14.102 11.758 1 98.38 91 GLU A C 1
ATOM 710 O O . GLU A 1 91 ? -7.203 14.117 11.656 1 98.38 91 GLU A O 1
ATOM 715 N N . PHE A 1 92 ? -5.188 14.656 10.93 1 98.38 92 PHE A N 1
ATOM 716 C CA . PHE A 1 92 ? -5.727 15.25 9.719 1 98.38 92 PHE A CA 1
ATOM 717 C C . PHE A 1 92 ? -6.5 14.219 8.906 1 98.38 92 PHE A C 1
ATOM 719 O O . PHE A 1 92 ? -7.633 14.469 8.492 1 98.38 92 PHE A O 1
ATOM 726 N N . LEU A 1 93 ? -5.887 13.047 8.625 1 98.31 93 LEU A N 1
ATOM 727 C CA . LEU A 1 93 ? -6.527 11.992 7.848 1 98.31 93 LEU A CA 1
ATOM 728 C C . LEU A 1 93 ? -7.805 11.516 8.523 1 98.31 93 LEU A C 1
ATOM 730 O O . LEU A 1 93 ? -8.836 11.352 7.871 1 98.31 93 LEU A O 1
ATOM 734 N N . GLY A 1 94 ? -7.738 11.289 9.805 1 97.06 94 GLY A N 1
ATOM 735 C CA . GLY A 1 94 ? -8.906 10.844 10.555 1 97.06 94 GLY A CA 1
ATOM 736 C C . GLY A 1 94 ? -10.078 11.797 10.445 1 97.06 94 GLY A C 1
ATOM 737 O O . GLY A 1 94 ? -11.234 11.375 10.383 1 97.06 94 GLY A O 1
ATOM 738 N N . ALA A 1 95 ? -9.781 13.078 10.406 1 96.94 95 ALA A N 1
ATOM 739 C CA . ALA A 1 95 ? -10.82 14.102 10.375 1 96.94 95 ALA A CA 1
ATOM 740 C C . ALA A 1 95 ? -11.461 14.188 9 1 96.94 95 ALA A C 1
ATOM 742 O O . ALA A 1 95 ? -12.609 14.617 8.867 1 96.94 95 ALA A O 1
ATOM 743 N N . ARG A 1 96 ? -10.742 13.805 8.008 1 97.88 96 ARG A N 1
ATOM 744 C CA . ARG A 1 96 ? -11.203 14.086 6.656 1 97.88 96 ARG A CA 1
ATOM 745 C C . ARG A 1 96 ? -11.609 12.805 5.938 1 97.88 96 ARG A C 1
ATOM 747 O O . ARG A 1 96 ? -12.289 12.844 4.91 1 97.88 96 ARG A O 1
ATOM 754 N N . ALA A 1 97 ? -11.25 11.68 6.387 1 98 97 ALA A N 1
ATOM 755 C CA . ALA A 1 97 ? -11.469 10.414 5.695 1 98 97 ALA A CA 1
ATOM 756 C C . ALA A 1 97 ? -12.898 9.914 5.91 1 98 97 ALA A C 1
ATOM 758 O O . ALA A 1 97 ? -13.414 9.953 7.027 1 98 97 ALA A O 1
ATOM 759 N N . GLY A 1 98 ? -13.547 9.508 4.836 1 97.5 98 GLY A N 1
ATOM 760 C CA . GLY A 1 98 ? -14.734 8.68 4.949 1 97.5 98 GLY A CA 1
ATOM 761 C C . GLY A 1 98 ? -14.422 7.223 5.25 1 97.5 98 GLY A C 1
ATOM 762 O O . GLY A 1 98 ? -15.094 6.594 6.07 1 97.5 98 GLY A O 1
ATOM 763 N N . ARG A 1 99 ? -13.438 6.648 4.523 1 97.56 99 ARG A N 1
ATOM 764 C CA . ARG A 1 99 ? -12.836 5.34 4.785 1 97.56 99 ARG A CA 1
ATOM 765 C C . ARG A 1 99 ? -11.32 5.438 4.859 1 97.56 99 ARG A C 1
ATOM 767 O O . ARG A 1 99 ? -10.703 6.227 4.137 1 97.56 99 ARG A O 1
ATOM 774 N N . LEU A 1 100 ? -10.805 4.668 5.699 1 98.12 100 LEU A N 1
ATOM 775 C CA . LEU A 1 100 ? -9.359 4.637 5.918 1 98.12 100 LEU A CA 1
ATOM 776 C C . LEU A 1 100 ? -8.875 3.213 6.168 1 98.12 100 LEU A C 1
ATOM 778 O O . LEU A 1 100 ? -9.508 2.461 6.914 1 98.12 100 LEU A O 1
ATOM 782 N N . VAL A 1 101 ? -7.844 2.809 5.469 1 98.69 101 VAL A N 1
ATOM 783 C CA . VAL A 1 101 ? -7.195 1.517 5.664 1 98.69 101 VAL A CA 1
ATOM 784 C C . VAL A 1 101 ? -5.73 1.726 6.047 1 98.69 101 VAL A C 1
ATOM 786 O O . VAL A 1 101 ? -5.035 2.545 5.441 1 98.69 101 VAL A O 1
ATOM 789 N N . VAL A 1 102 ? -5.289 1.043 7.023 1 98.75 102 VAL A N 1
ATOM 790 C CA . VAL A 1 102 ? -3.881 1.026 7.402 1 98.75 102 VAL A CA 1
ATOM 791 C C . VAL A 1 102 ? -3.367 -0.412 7.422 1 98.75 102 VAL A C 1
ATOM 793 O O . VAL A 1 102 ? -4 -1.295 8.008 1 98.75 102 VAL A O 1
ATOM 796 N N . PHE A 1 103 ? -2.307 -0.639 6.746 1 98.56 103 PHE A N 1
ATOM 797 C CA . PHE A 1 103 ? -1.626 -1.926 6.676 1 98.56 103 PHE A CA 1
ATOM 798 C C . PHE A 1 103 ? -0.135 -1.765 6.953 1 98.56 103 PHE A C 1
ATOM 800 O O . PHE A 1 103 ? 0.501 -0.845 6.434 1 98.56 103 PHE A O 1
ATOM 807 N N . ASP A 1 104 ? 0.459 -2.6 7.801 1 97.88 104 ASP A N 1
ATOM 808 C CA . ASP A 1 104 ? 1.905 -2.73 7.945 1 97.88 104 ASP A CA 1
ATOM 809 C C . ASP A 1 104 ? 2.389 -4.086 7.434 1 97.88 104 ASP A C 1
ATOM 811 O O . ASP A 1 104 ? 1.965 -5.129 7.93 1 97.88 104 ASP A O 1
ATOM 815 N N . LEU A 1 105 ? 3.207 -4.012 6.434 1 97.5 105 LEU A N 1
ATOM 816 C CA . LEU A 1 105 ? 3.654 -5.215 5.742 1 97.5 105 LEU A CA 1
ATOM 817 C C . LEU A 1 105 ? 5.141 -5.457 5.977 1 97.5 105 LEU A C 1
ATOM 819 O O . LEU A 1 105 ? 5.98 -4.688 5.504 1 97.5 105 LEU A O 1
ATOM 823 N N . PRO A 1 106 ? 5.516 -6.516 6.699 1 94.75 106 PRO A N 1
ATOM 824 C CA . PRO A 1 106 ? 6.926 -6.867 6.891 1 94.75 106 PRO A CA 1
ATOM 825 C C . PRO A 1 106 ? 7.504 -7.652 5.719 1 94.75 106 PRO A C 1
ATOM 827 O O . PRO A 1 106 ? 6.754 -8.156 4.875 1 94.75 106 PRO A O 1
ATOM 830 N N . ASN A 1 107 ? 8.875 -7.633 5.656 1 86.94 107 ASN A N 1
ATOM 831 C CA . ASN A 1 107 ? 9.477 -8.602 4.75 1 86.94 107 ASN A CA 1
ATOM 832 C C . ASN A 1 107 ? 9.211 -10.039 5.207 1 86.94 107 ASN A C 1
ATOM 834 O O . ASN A 1 107 ? 9.086 -10.297 6.402 1 86.94 107 ASN A O 1
ATOM 838 N N . ARG A 1 108 ? 8.906 -10.812 4.254 1 69.81 108 ARG A N 1
ATOM 839 C CA . ARG A 1 108 ? 8.734 -12.219 4.605 1 69.81 108 ARG A CA 1
ATOM 840 C C . ARG A 1 108 ? 10.078 -12.945 4.621 1 69.81 108 ARG A C 1
ATOM 842 O O . ARG A 1 108 ? 10.945 -12.664 3.795 1 69.81 108 ARG A O 1
ATOM 849 N N . ALA A 1 109 ? 10.32 -13.594 5.824 1 56.91 109 ALA A N 1
ATOM 850 C CA . ALA A 1 109 ? 11.516 -14.406 6.02 1 56.91 109 ALA A CA 1
ATOM 851 C C . ALA A 1 109 ? 11.617 -15.5 4.957 1 56.91 109 ALA A C 1
ATOM 853 O O . ALA A 1 109 ? 10.602 -15.977 4.449 1 56.91 109 ALA A O 1
ATOM 854 N N . MET B 1 1 ? 28.344 21.938 -18.766 1 27.5 1 MET B N 1
ATOM 855 C CA . MET B 1 1 ? 28.031 20.859 -17.828 1 27.5 1 MET B CA 1
ATOM 856 C C . MET B 1 1 ? 26.531 20.625 -17.719 1 27.5 1 MET B C 1
ATOM 858 O O . MET B 1 1 ? 25.797 21.531 -17.297 1 27.5 1 MET B O 1
ATOM 862 N N . THR B 1 2 ? 25.922 20.125 -18.812 1 34.97 2 THR B N 1
ATOM 863 C CA . THR B 1 2 ? 24.469 20.031 -18.906 1 34.97 2 THR B CA 1
ATOM 864 C C . THR B 1 2 ? 23.875 19.484 -17.625 1 34.97 2 THR B C 1
ATOM 866 O O . THR B 1 2 ? 24.391 18.5 -17.062 1 34.97 2 THR B O 1
ATOM 869 N N . ASP B 1 3 ? 23.578 20.281 -16.719 1 33.53 3 ASP B N 1
ATOM 870 C CA . ASP B 1 3 ? 22.875 19.953 -15.469 1 33.53 3 ASP B CA 1
ATOM 871 C C . ASP B 1 3 ? 21.812 18.891 -15.695 1 33.53 3 ASP B C 1
ATOM 873 O O . ASP B 1 3 ? 20.766 19.156 -16.266 1 33.53 3 ASP B O 1
ATOM 877 N N . GLN B 1 4 ? 22.078 17.844 -16.5 1 32.5 4 GLN B N 1
ATOM 878 C CA . GLN B 1 4 ? 21.203 16.688 -16.641 1 32.5 4 GLN B CA 1
ATOM 879 C C . GLN B 1 4 ? 20.531 16.344 -15.312 1 32.5 4 GLN B C 1
ATOM 881 O O . GLN B 1 4 ? 21.156 15.734 -14.438 1 32.5 4 GLN B O 1
ATOM 886 N N . ARG B 1 5 ? 20.172 17.203 -14.547 1 37.34 5 ARG B N 1
ATOM 887 C CA . ARG B 1 5 ? 19.266 16.781 -13.484 1 37.34 5 ARG B CA 1
ATOM 888 C C . ARG B 1 5 ? 18.453 15.562 -13.898 1 37.34 5 ARG B C 1
ATOM 890 O O . ARG B 1 5 ? 17.578 15.664 -14.773 1 37.34 5 ARG B O 1
ATOM 897 N N . MET B 1 6 ? 18.953 14.5 -14.391 1 38.5 6 MET B N 1
ATOM 898 C CA . MET B 1 6 ? 18.328 13.234 -14.789 1 38.5 6 MET B CA 1
ATOM 899 C C . MET B 1 6 ? 17.016 13.008 -14.047 1 38.5 6 MET B C 1
ATOM 901 O O . MET B 1 6 ? 16.984 13.055 -12.82 1 38.5 6 MET B O 1
ATOM 905 N N . THR B 1 7 ? 15.945 13.469 -14.57 1 45.97 7 THR B N 1
ATOM 906 C CA . THR B 1 7 ? 14.617 13.234 -14.016 1 45.97 7 THR B CA 1
ATOM 907 C C . THR B 1 7 ? 14.562 11.883 -13.305 1 45.97 7 THR B C 1
ATOM 909 O O . THR B 1 7 ? 14.961 10.867 -13.867 1 45.97 7 THR B O 1
ATOM 912 N N . SER B 1 8 ? 15.062 11.867 -12.156 1 54.78 8 SER B N 1
ATOM 913 C CA . SER B 1 8 ? 15.008 10.656 -11.336 1 54.78 8 SER B CA 1
ATOM 914 C C . SER B 1 8 ? 13.867 9.742 -11.781 1 54.78 8 SER B C 1
ATOM 916 O O . SER B 1 8 ? 12.773 10.211 -12.086 1 54.78 8 SER B O 1
ATOM 918 N N . PRO B 1 9 ? 14.297 8.602 -12.383 1 63.25 9 PRO B N 1
ATOM 919 C CA . PRO B 1 9 ? 13.219 7.691 -12.773 1 63.25 9 PRO B CA 1
ATOM 920 C C . PRO B 1 9 ? 12.008 7.773 -11.852 1 63.25 9 PRO B C 1
ATOM 922 O O . PRO B 1 9 ? 12.156 8.07 -10.664 1 63.25 9 PRO B O 1
ATOM 925 N N . GLU B 1 10 ? 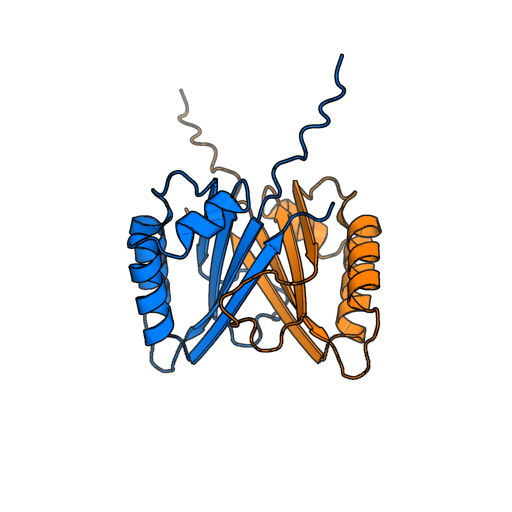10.867 8.07 -12.422 1 84.5 10 GLU B N 1
ATOM 926 C CA . GLU B 1 10 ? 9.617 8.094 -11.664 1 84.5 10 GLU B CA 1
ATOM 927 C C . GLU B 1 10 ? 9.297 6.719 -11.078 1 84.5 10 GLU B C 1
ATOM 929 O O . GLU B 1 10 ? 8.625 5.906 -11.711 1 84.5 10 GLU B O 1
ATOM 934 N N . GLU B 1 11 ? 9.859 6.43 -9.953 1 93.69 11 GLU B N 1
ATOM 935 C CA . GLU B 1 11 ? 9.562 5.16 -9.289 1 93.69 11 GLU B CA 1
ATOM 936 C C . GLU B 1 11 ? 8.07 4.996 -9.047 1 93.69 11 GLU B C 1
ATOM 938 O O . GLU B 1 11 ? 7.355 5.984 -8.852 1 93.69 11 GLU B O 1
ATOM 943 N N . ILE B 1 12 ? 7.633 3.797 -9.18 1 96.94 12 ILE B N 1
ATOM 944 C CA . ILE B 1 12 ? 6.227 3.502 -8.938 1 96.94 12 ILE B CA 1
ATOM 945 C C . ILE B 1 12 ? 6.105 2.395 -7.891 1 96.94 12 ILE B C 1
ATOM 947 O O . ILE B 1 12 ? 6.82 1.391 -7.957 1 96.94 12 ILE B O 1
ATOM 951 N N . VAL B 1 13 ? 5.285 2.643 -6.93 1 97.62 13 VAL B N 1
ATOM 952 C CA . VAL B 1 13 ? 4.898 1.599 -5.988 1 97.62 13 VAL B CA 1
ATOM 953 C C . VAL B 1 13 ? 3.514 1.062 -6.352 1 97.62 13 VAL B C 1
ATOM 955 O O . VAL B 1 13 ? 2.539 1.817 -6.391 1 97.62 13 VAL B O 1
ATOM 958 N N . HIS B 1 14 ? 3.443 -0.207 -6.723 1 98.44 14 HIS B N 1
ATOM 959 C CA . HIS B 1 14 ? 2.211 -0.932 -7.016 1 98.44 14 HIS B CA 1
ATOM 960 C C . HIS B 1 14 ? 1.663 -1.613 -5.766 1 98.44 14 HIS B C 1
ATOM 962 O O . HIS B 1 14 ? 2.328 -2.469 -5.176 1 98.44 14 HIS B O 1
ATOM 968 N N . ILE B 1 15 ? 0.458 -1.248 -5.289 1 98.75 15 ILE B N 1
ATOM 969 C CA . ILE B 1 15 ? -0.157 -1.716 -4.055 1 98.75 15 ILE B CA 1
ATOM 970 C C . ILE B 1 15 ? -1.425 -2.504 -4.375 1 98.75 15 ILE B C 1
ATOM 972 O O . ILE B 1 15 ? -2.281 -2.035 -5.129 1 98.75 15 ILE B O 1
ATOM 976 N N . VAL B 1 16 ? -1.535 -3.66 -3.857 1 98.88 16 VAL B N 1
ATOM 977 C CA . VAL B 1 16 ? -2.752 -4.461 -3.922 1 98.88 16 VAL B CA 1
ATOM 978 C C . VAL B 1 16 ? -3.199 -4.844 -2.512 1 98.88 16 VAL B C 1
ATOM 980 O O . VAL B 1 16 ? -2.389 -5.297 -1.7 1 98.88 16 VAL B O 1
ATOM 983 N N . LEU B 1 17 ? -4.453 -4.617 -2.145 1 98.81 17 LEU B N 1
ATOM 984 C CA . LEU B 1 17 ? -5.082 -5.137 -0.934 1 98.81 17 LEU B CA 1
ATOM 985 C C . LEU B 1 17 ? -6.227 -6.086 -1.279 1 98.81 17 LEU B C 1
ATOM 987 O O . LEU B 1 17 ? -6.984 -5.832 -2.217 1 98.81 17 LEU B O 1
ATOM 991 N N . VAL B 1 18 ? -6.336 -7.148 -0.474 1 98.69 18 VAL B N 1
ATOM 992 C CA . VAL B 1 18 ? -7.352 -8.148 -0.791 1 98.69 18 VAL B CA 1
ATOM 993 C C . VAL B 1 18 ? -8.125 -8.516 0.474 1 98.69 18 VAL B C 1
ATOM 995 O O . VAL B 1 18 ? -7.527 -8.734 1.531 1 98.69 18 VAL B O 1
ATOM 998 N N . GLU B 1 19 ? -9.391 -8.445 0.448 1 98.06 19 GLU B N 1
ATOM 999 C CA . GLU B 1 19 ? -10.297 -9.211 1.304 1 98.06 19 GLU B CA 1
ATOM 1000 C C . GLU B 1 19 ? -10.734 -10.5 0.628 1 98.06 19 GLU B C 1
ATOM 1002 O O . GLU B 1 19 ? -11.297 -10.477 -0.471 1 98.06 19 GLU B O 1
ATOM 1007 N N . TRP B 1 20 ? -10.516 -11.648 1.279 1 98.12 20 TRP B N 1
ATOM 1008 C CA . TRP B 1 20 ? -10.828 -12.938 0.664 1 98.12 20 TRP B CA 1
ATOM 1009 C C . TRP B 1 20 ? -12.32 -13.234 0.753 1 98.12 20 TRP B C 1
ATOM 1011 O O . TRP B 1 20 ? -12.992 -12.781 1.679 1 98.12 20 TRP B O 1
ATOM 1021 N N . ARG B 1 21 ? -12.695 -13.992 -0.279 1 96.44 21 ARG B N 1
ATOM 1022 C CA . ARG B 1 21 ? -14.047 -14.531 -0.174 1 96.44 21 ARG B CA 1
ATOM 1023 C C . ARG B 1 21 ? -14.172 -15.461 1.03 1 96.44 21 ARG B C 1
ATOM 1025 O O . ARG B 1 21 ? -13.18 -16.047 1.473 1 96.44 21 ARG B O 1
ATOM 1032 N N . ALA B 1 22 ? -15.367 -15.594 1.474 1 88.12 22 AL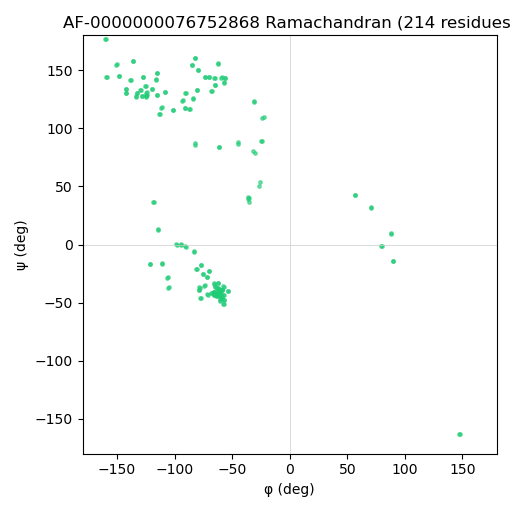A B N 1
ATOM 1033 C CA . ALA B 1 22 ? -15.641 -16.453 2.619 1 88.12 22 ALA B CA 1
ATOM 1034 C C . ALA B 1 22 ? -15.164 -17.875 2.361 1 88.12 22 ALA B C 1
ATOM 1036 O O . ALA B 1 22 ? -15.281 -18.391 1.244 1 88.12 22 ALA B O 1
ATOM 1037 N N . GLY B 1 23 ? -14.57 -18.547 3.314 1 83.94 23 GLY B N 1
ATOM 1038 C CA . GLY B 1 23 ? -14.156 -19.938 3.238 1 83.94 23 GLY B CA 1
ATOM 1039 C C . GLY B 1 23 ? -12.766 -20.125 2.67 1 83.94 23 GLY B C 1
ATOM 1040 O O . GLY B 1 23 ? -12.328 -21.25 2.412 1 83.94 23 GLY B O 1
ATOM 1041 N N . SER B 1 24 ? -12.102 -19.031 2.529 1 81.69 24 SER B N 1
ATOM 1042 C CA . SER B 1 24 ? -10.781 -19.094 1.922 1 81.69 24 SER B CA 1
ATOM 1043 C C . SER B 1 24 ? -9.719 -19.484 2.947 1 81.69 24 SER B C 1
ATOM 1045 O O . SER B 1 24 ? -9.109 -18.609 3.572 1 81.69 24 SER B O 1
ATOM 1047 N N . ILE B 1 25 ? -9.516 -20.688 3.141 1 85.94 25 ILE B N 1
ATOM 1048 C CA . ILE B 1 25 ? -8.477 -21.172 4.043 1 85.94 25 ILE B CA 1
ATOM 1049 C C . ILE B 1 25 ? -7.176 -21.375 3.268 1 85.94 25 ILE B C 1
ATOM 1051 O O . ILE B 1 25 ? -7.176 -21.984 2.195 1 85.94 25 ILE B O 1
ATOM 1055 N N . GLY B 1 26 ? -6.105 -20.859 3.752 1 94 26 GLY B N 1
ATOM 1056 C CA . GLY B 1 26 ? -4.793 -21.094 3.164 1 94 26 GLY B CA 1
ATOM 1057 C C . GLY B 1 26 ? -4.531 -20.234 1.942 1 94 26 GLY B C 1
ATOM 1058 O O . GLY B 1 26 ? -3.479 -20.344 1.311 1 94 26 GLY B O 1
ATOM 1059 N N . VAL B 1 27 ? -5.488 -19.453 1.58 1 97 27 VAL B N 1
ATOM 1060 C CA . VAL B 1 27 ? -5.418 -18.703 0.328 1 97 27 VAL B CA 1
ATOM 1061 C C . VAL B 1 27 ? -4.285 -17.688 0.396 1 97 27 VAL B C 1
ATOM 1063 O O . VAL B 1 27 ? -3.584 -17.453 -0.593 1 97 27 VAL B O 1
ATOM 1066 N N . SER B 1 28 ? -4.062 -17.109 1.546 1 97.19 28 SER B N 1
ATOM 1067 C CA . SER B 1 28 ? -2.986 -16.141 1.699 1 97.19 28 SER B CA 1
ATOM 1068 C C . SER B 1 28 ? -1.623 -16.766 1.464 1 97.19 28 SER B C 1
ATOM 1070 O O . SER B 1 28 ? -0.765 -16.188 0.798 1 97.19 28 SER B O 1
ATOM 1072 N N . GLU B 1 29 ? -1.44 -17.953 2.041 1 96.75 29 GLU B N 1
ATOM 1073 C CA . GLU B 1 29 ? -0.18 -18.656 1.852 1 96.75 29 GLU B CA 1
ATOM 1074 C C . GLU B 1 29 ? 0.034 -19.016 0.384 1 96.75 29 GLU B C 1
ATOM 1076 O O . GLU B 1 29 ? 1.154 -18.938 -0.125 1 96.75 29 GLU B O 1
ATOM 1081 N N . GLU B 1 30 ? -1.006 -19.453 -0.224 1 97.69 30 GLU B N 1
ATOM 1082 C CA . GLU B 1 30 ? -0.906 -19.75 -1.648 1 97.69 30 GLU B CA 1
ATOM 1083 C C . GLU B 1 30 ? -0.576 -18.5 -2.459 1 97.69 30 GLU B C 1
ATOM 1085 O O . GLU B 1 30 ? 0.261 -18.547 -3.363 1 97.69 30 GLU B O 1
ATOM 1090 N N . ALA B 1 31 ? -1.225 -17.406 -2.148 1 98.19 31 ALA B N 1
ATOM 1091 C CA . ALA B 1 31 ? -0.93 -16.141 -2.818 1 98.19 31 ALA B CA 1
ATOM 1092 C C . ALA B 1 31 ? 0.539 -15.758 -2.656 1 98.19 31 ALA B C 1
ATOM 1094 O O . ALA B 1 31 ? 1.195 -15.367 -3.621 1 98.19 31 ALA B O 1
ATOM 1095 N N . ASN B 1 32 ? 1.071 -15.922 -1.414 1 98.06 32 ASN B N 1
ATOM 1096 C CA . ASN B 1 32 ? 2.477 -15.625 -1.161 1 98.06 32 ASN B CA 1
ATOM 1097 C C . ASN B 1 32 ? 3.396 -16.469 -2.029 1 98.06 32 ASN B C 1
ATOM 1099 O O . ASN B 1 32 ? 4.375 -15.969 -2.584 1 98.06 32 ASN B O 1
ATOM 1103 N N . ARG B 1 33 ? 3.084 -17.75 -2.139 1 97.94 33 ARG B N 1
ATOM 1104 C CA . ARG B 1 33 ? 3.904 -18.656 -2.938 1 97.94 33 ARG B CA 1
ATOM 1105 C C . ARG B 1 33 ? 3.904 -18.25 -4.406 1 97.94 33 ARG B C 1
ATOM 1107 O O . ARG B 1 33 ? 4.945 -18.266 -5.062 1 97.94 33 ARG B O 1
ATOM 1114 N N . LEU B 1 34 ? 2.742 -17.875 -4.871 1 98.44 34 LEU B N 1
ATOM 1115 C CA . LEU B 1 34 ? 2.637 -17.469 -6.27 1 98.44 34 LEU B CA 1
ATOM 1116 C C . LEU B 1 34 ? 3.422 -16.188 -6.523 1 98.44 34 LEU B C 1
ATOM 1118 O O . LEU B 1 34 ? 4.082 -16.047 -7.555 1 98.44 34 LEU B O 1
ATOM 1122 N N . VAL B 1 35 ? 3.354 -15.234 -5.594 1 98.31 35 VAL B N 1
ATOM 1123 C CA . VAL B 1 35 ? 4.098 -13.984 -5.707 1 98.31 35 VAL B CA 1
ATOM 1124 C C . VAL B 1 35 ? 5.594 -14.281 -5.762 1 98.31 35 VAL B C 1
ATOM 1126 O O . VAL B 1 35 ? 6.301 -13.781 -6.641 1 98.31 35 VAL B O 1
ATOM 1129 N N . ASP B 1 36 ? 6.094 -15.109 -4.867 1 97.25 36 ASP B N 1
ATOM 1130 C CA . ASP B 1 36 ? 7.516 -15.445 -4.809 1 97.25 36 ASP B CA 1
ATOM 1131 C C . ASP B 1 36 ? 7.969 -16.125 -6.098 1 97.25 36 ASP B C 1
ATOM 1133 O O . ASP B 1 36 ? 9.055 -15.844 -6.605 1 97.25 36 ASP B O 1
ATOM 1137 N N . ARG B 1 37 ? 7.117 -16.953 -6.617 1 98 37 ARG B N 1
ATOM 1138 C CA . ARG B 1 37 ? 7.477 -17.766 -7.777 1 98 37 ARG B CA 1
ATOM 1139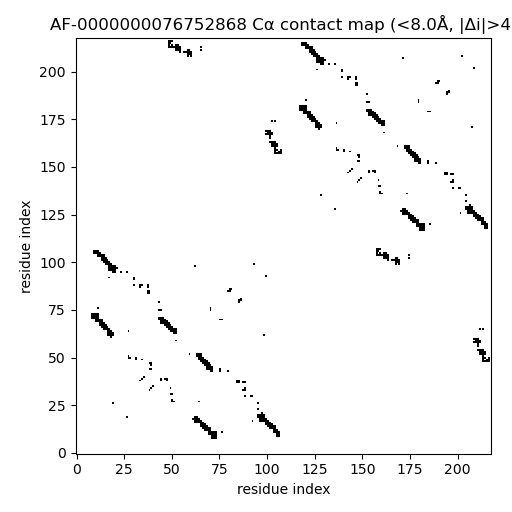 C C . ARG B 1 37 ? 7.391 -16.953 -9.062 1 98 37 ARG B C 1
ATOM 1141 O O . ARG B 1 37 ? 8.25 -17.062 -9.938 1 98 37 ARG B O 1
ATOM 1148 N N . HIS B 1 38 ? 6.395 -16.109 -9.188 1 98.44 38 HIS B N 1
ATOM 1149 C CA . HIS B 1 38 ? 6.086 -15.547 -10.492 1 98.44 38 HIS B CA 1
ATOM 1150 C C . HIS B 1 38 ? 6.516 -14.086 -10.578 1 98.44 38 HIS B C 1
ATOM 1152 O O . HIS B 1 38 ? 6.832 -13.586 -11.664 1 98.44 38 HIS B O 1
ATOM 1158 N N . LEU B 1 39 ? 6.539 -13.359 -9.461 1 98.12 39 LEU B N 1
ATOM 1159 C CA . LEU B 1 39 ? 6.809 -11.93 -9.531 1 98.12 39 LEU B CA 1
ATOM 1160 C C . LEU B 1 39 ? 8.219 -11.617 -9.055 1 98.12 39 LEU B C 1
ATOM 1162 O O . LEU B 1 39 ? 8.891 -10.75 -9.617 1 98.12 39 LEU B O 1
ATOM 1166 N N . GLY B 1 40 ? 8.703 -12.312 -8.055 1 95.12 40 GLY B N 1
ATOM 1167 C CA . GLY B 1 40 ? 10.016 -12.102 -7.48 1 95.12 40 GLY B CA 1
ATOM 1168 C C . GLY B 1 40 ? 11.133 -12.141 -8.508 1 95.12 40 GLY B C 1
ATOM 1169 O O . GLY B 1 40 ? 12.023 -11.289 -8.5 1 95.12 40 GLY B O 1
ATOM 1170 N N . PRO B 1 41 ? 11.062 -13.047 -9.477 1 95.62 41 PRO B N 1
ATOM 1171 C CA . PRO B 1 41 ? 12.172 -13.234 -10.406 1 95.62 41 PRO B CA 1
ATOM 1172 C C . PRO B 1 41 ? 12.156 -12.227 -11.555 1 95.62 41 PRO B C 1
ATOM 1174 O O . PRO B 1 41 ? 13.094 -12.172 -12.352 1 95.62 41 PRO B O 1
ATOM 1177 N N . LEU B 1 42 ? 11.109 -11.406 -11.664 1 96.06 42 LEU B N 1
ATOM 1178 C CA . LEU B 1 42 ? 11.023 -10.477 -12.789 1 96.06 42 LEU B CA 1
ATOM 1179 C C . LEU B 1 42 ? 12.109 -9.406 -12.688 1 96.06 42 LEU B C 1
ATOM 1181 O O . LEU B 1 42 ? 12.258 -8.766 -11.648 1 96.06 42 LEU B O 1
ATOM 1185 N N . PRO B 1 43 ? 12.828 -9.133 -13.719 1 93.75 43 PRO B N 1
ATOM 1186 C CA . PRO B 1 43 ? 14.016 -8.273 -13.664 1 93.75 43 PRO B CA 1
ATOM 1187 C C . PRO B 1 43 ? 13.672 -6.809 -13.422 1 93.75 43 PRO B C 1
ATOM 1189 O O . PRO B 1 43 ? 14.508 -6.047 -12.93 1 93.75 43 PRO B O 1
ATOM 1192 N N . PHE B 1 44 ? 12.508 -6.387 -13.727 1 93.5 44 PHE B N 1
ATOM 1193 C CA . PHE B 1 44 ? 12.164 -4.977 -13.586 1 93.5 44 PHE B CA 1
ATOM 1194 C C . PHE B 1 44 ? 11.5 -4.719 -12.234 1 93.5 44 PHE B C 1
ATOM 1196 O O . PHE B 1 44 ? 11.086 -3.592 -11.945 1 93.5 44 PHE B O 1
ATOM 1203 N N . VAL B 1 45 ? 11.359 -5.73 -11.453 1 94.94 45 VAL B N 1
ATOM 1204 C CA . VAL B 1 45 ? 10.867 -5.609 -10.086 1 94.94 45 VAL B CA 1
ATOM 1205 C C . VAL B 1 45 ? 12.031 -5.332 -9.141 1 94.94 45 VAL B C 1
ATOM 1207 O O . VAL B 1 45 ? 12.953 -6.148 -9.023 1 94.94 45 VAL B O 1
ATOM 1210 N N . LEU B 1 46 ? 12.031 -4.172 -8.484 1 93.88 46 LEU B N 1
ATOM 1211 C CA . LEU B 1 46 ? 13.078 -3.799 -7.543 1 93.88 46 LEU B CA 1
ATOM 1212 C C . LEU B 1 46 ? 12.867 -4.48 -6.195 1 93.88 46 LEU B C 1
ATOM 1214 O O . LEU B 1 46 ? 13.836 -4.84 -5.52 1 93.88 46 LEU B O 1
ATOM 1218 N N . ASP B 1 47 ? 11.68 -4.602 -5.824 1 93.88 47 ASP B N 1
ATOM 1219 C CA . ASP B 1 47 ? 11.289 -5.199 -4.551 1 93.88 47 ASP B CA 1
ATOM 1220 C C . ASP B 1 47 ? 9.836 -5.668 -4.594 1 93.88 47 ASP B C 1
ATOM 1222 O O . ASP B 1 47 ? 9 -5.07 -5.277 1 93.88 47 ASP B O 1
ATOM 1226 N N . VAL B 1 48 ? 9.586 -6.75 -3.941 1 96.62 48 VAL B N 1
ATOM 1227 C CA . VAL B 1 48 ? 8.227 -7.277 -3.857 1 96.62 48 VAL B CA 1
ATOM 1228 C C . VAL B 1 48 ? 7.984 -7.859 -2.467 1 96.62 48 VAL B C 1
ATOM 1230 O O . VAL B 1 48 ? 8.844 -8.555 -1.918 1 96.62 48 VAL B O 1
ATOM 1233 N N . ARG B 1 49 ? 6.809 -7.484 -1.913 1 96.06 49 ARG B N 1
ATOM 1234 C CA . ARG B 1 49 ? 6.391 -7.957 -0.596 1 96.06 49 ARG B CA 1
ATOM 1235 C C . ARG B 1 49 ? 4.906 -8.305 -0.588 1 96.06 49 ARG B C 1
ATOM 1237 O O . ARG B 1 49 ? 4.098 -7.625 -1.217 1 96.06 49 ARG B O 1
ATOM 1244 N N . SER B 1 50 ? 4.66 -9.359 0.124 1 98.12 50 SER B N 1
ATOM 1245 C CA . SER B 1 50 ? 3.252 -9.719 0.266 1 98.12 50 SER B CA 1
ATOM 1246 C C . SER B 1 50 ? 2.99 -10.43 1.592 1 98.12 50 SER B C 1
ATOM 1248 O O . SER B 1 50 ? 3.904 -11.008 2.18 1 98.12 50 SER B O 1
ATOM 1250 N N . GLY B 1 51 ? 1.775 -10.336 2.059 1 97.62 51 GLY B N 1
ATOM 1251 C CA . GLY B 1 51 ? 1.405 -11.062 3.264 1 97.62 51 GLY B CA 1
ATOM 1252 C C . GLY B 1 51 ? 0.366 -10.336 4.102 1 97.62 51 GLY B C 1
ATOM 1253 O O . GLY B 1 51 ? -0.351 -9.469 3.596 1 97.62 51 GLY B O 1
ATOM 1254 N N . ALA B 1 52 ? 0.26 -10.773 5.336 1 96.44 52 ALA B N 1
ATOM 1255 C CA . ALA B 1 52 ? -0.71 -10.227 6.281 1 96.44 52 ALA B CA 1
ATOM 1256 C C . ALA B 1 52 ? -0.161 -8.977 6.965 1 96.44 52 ALA B C 1
ATOM 1258 O O . ALA B 1 52 ? 1.055 -8.781 7.031 1 96.44 52 ALA B O 1
ATOM 1259 N N . SER B 1 53 ? -1.104 -8.148 7.398 1 97.38 53 SER B N 1
ATOM 1260 C CA . SER B 1 53 ? -0.743 -6.969 8.18 1 97.38 53 SER B CA 1
ATOM 1261 C C . SER B 1 53 ? -0.253 -7.355 9.57 1 97.38 53 SER B C 1
ATOM 1263 O O . SER B 1 53 ? -0.802 -8.266 10.195 1 97.38 53 SER B O 1
ATOM 1265 N N . VAL B 1 54 ? 0.729 -6.602 10.078 1 96 54 VAL B N 1
ATOM 1266 C CA . VAL B 1 54 ? 1.149 -6.73 11.469 1 96 54 VAL B CA 1
ATOM 1267 C C . VAL B 1 54 ? 0.828 -5.445 12.227 1 96 54 VAL B C 1
ATOM 1269 O O . VAL B 1 54 ? 1.391 -5.191 13.297 1 96 54 VAL B O 1
ATOM 1272 N N . SER B 1 55 ? 0.004 -4.578 11.602 1 96.75 55 SER B N 1
ATOM 1273 C CA . SER B 1 55 ? -0.34 -3.301 12.219 1 96.75 55 SER B CA 1
ATOM 1274 C C . SER B 1 55 ? -1.024 -3.508 13.57 1 96.75 55 SER B C 1
ATOM 1276 O O . SER B 1 55 ? -1.851 -4.41 13.719 1 96.75 55 SER B O 1
ATOM 1278 N N . THR B 1 56 ? -0.752 -2.65 14.523 1 94.75 56 THR B N 1
ATOM 1279 C CA . THR B 1 56 ? -1.407 -2.67 15.828 1 94.75 56 THR B CA 1
ATOM 1280 C C . THR B 1 56 ? -2.547 -1.656 15.875 1 94.75 56 THR B C 1
ATOM 1282 O O . THR B 1 56 ? -3.258 -1.562 16.875 1 94.75 56 THR B O 1
ATOM 1285 N N . GLU B 1 57 ? -2.801 -0.909 14.812 1 94.12 57 GLU B N 1
ATOM 1286 C CA . GLU B 1 57 ? -3.789 0.164 14.789 1 94.12 57 GLU B CA 1
ATOM 1287 C C . GLU B 1 57 ? -5.199 -0.388 14.586 1 94.12 57 GLU B C 1
ATOM 1289 O O . GLU B 1 57 ? -6.184 0.293 14.867 1 94.12 57 GLU B O 1
ATOM 1294 N N . GLY B 1 58 ? -5.324 -1.597 14.047 1 95.94 58 GLY B N 1
ATOM 1295 C CA . GLY B 1 58 ? -6.625 -2.217 13.859 1 95.94 58 GLY B CA 1
ATOM 1296 C C . GLY B 1 58 ? -7.449 -1.55 12.773 1 95.94 58 GLY B C 1
ATOM 1297 O O . GLY B 1 58 ? -8.68 -1.496 12.867 1 95.94 58 GLY B O 1
ATOM 1298 N N . LEU B 1 59 ? -6.809 -1.02 11.766 1 98.06 59 LEU B N 1
ATOM 1299 C CA . LEU B 1 59 ? -7.504 -0.25 10.742 1 98.06 59 LEU B CA 1
ATOM 1300 C C . LEU B 1 59 ? -7.355 -0.911 9.375 1 98.06 59 LEU B C 1
ATOM 1302 O O . LEU B 1 59 ? -7.18 -0.225 8.367 1 98.06 59 LEU B O 1
ATOM 1306 N N . GLU B 1 60 ? -7.367 -2.246 9.32 1 98.44 60 GLU B N 1
ATOM 1307 C CA . GLU B 1 60 ? -7.219 -2.947 8.047 1 98.44 60 GLU B CA 1
ATOM 1308 C C . GLU B 1 60 ? -8.508 -2.91 7.242 1 98.44 60 GLU B C 1
ATOM 1310 O O . GLU B 1 60 ? -8.516 -3.217 6.047 1 98.44 60 GLU B O 1
ATOM 1315 N N . ASN B 1 61 ? -9.633 -2.611 7.852 1 97.56 61 ASN B N 1
ATOM 1316 C CA . ASN B 1 61 ? -10.922 -2.418 7.191 1 97.56 61 ASN B CA 1
ATOM 1317 C C . ASN B 1 61 ? -11.32 -3.641 6.371 1 97.56 61 ASN B C 1
ATOM 1319 O O . ASN B 1 61 ? -11.742 -3.512 5.219 1 97.56 61 ASN B O 1
ATOM 1323 N N . GLY B 1 62 ? -11.125 -4.824 6.91 1 96.75 62 GLY B N 1
ATOM 1324 C CA . GLY B 1 62 ? -11.594 -6.07 6.324 1 96.75 62 GLY B CA 1
ATOM 1325 C C . GLY B 1 62 ? -10.586 -6.699 5.379 1 96.75 62 GLY B C 1
ATOM 1326 O O . GLY B 1 62 ? -10.727 -7.867 5.004 1 96.75 62 GLY B O 1
ATOM 1327 N N . PHE B 1 63 ? -9.562 -5.953 4.965 1 98 63 PHE B N 1
ATOM 1328 C CA . PHE B 1 63 ? -8.539 -6.531 4.102 1 98 63 PHE B CA 1
ATOM 1329 C C . PHE B 1 63 ? -7.633 -7.465 4.891 1 98 63 PHE B C 1
ATOM 1331 O O . PHE B 1 63 ? -7.301 -7.188 6.043 1 98 63 PHE B O 1
ATOM 1338 N N . GLU B 1 64 ? -7.188 -8.555 4.242 1 97.75 64 GLU B N 1
ATOM 1339 C CA . GLU B 1 64 ? -6.473 -9.609 4.945 1 97.75 64 GLU B CA 1
ATOM 1340 C C . GLU B 1 64 ? -5.078 -9.82 4.359 1 97.75 64 GLU B C 1
ATOM 1342 O O . GLU B 1 64 ? -4.227 -10.469 4.98 1 97.75 64 GLU B O 1
ATOM 1347 N N . TRP B 1 65 ? -4.828 -9.352 3.221 1 98.19 65 TRP B N 1
ATOM 1348 C CA . TRP B 1 65 ? -3.598 -9.602 2.482 1 98.19 65 TRP B CA 1
ATOM 1349 C C . TRP B 1 65 ? -3.221 -8.406 1.618 1 98.19 65 TRP B C 1
ATOM 1351 O O . TRP B 1 65 ? -4.094 -7.727 1.073 1 98.19 65 TRP B O 1
ATOM 1361 N N . ALA B 1 66 ? -1.925 -8.188 1.512 1 98.75 66 ALA B N 1
ATOM 1362 C CA . ALA B 1 66 ? -1.451 -7.109 0.646 1 98.75 66 ALA B CA 1
ATOM 1363 C C . ALA B 1 66 ? -0.261 -7.566 -0.194 1 98.75 66 ALA B C 1
ATOM 1365 O O . ALA B 1 66 ? 0.417 -8.531 0.153 1 98.75 66 ALA B O 1
ATOM 1366 N N . LEU B 1 67 ? -0.026 -6.926 -1.247 1 98.75 67 LEU B N 1
ATOM 1367 C CA . LEU B 1 67 ? 1.119 -7.016 -2.146 1 98.75 67 LEU B CA 1
ATOM 1368 C C . LEU B 1 67 ? 1.653 -5.629 -2.486 1 98.75 67 LEU B C 1
ATOM 1370 O O . LEU B 1 67 ? 0.884 -4.73 -2.834 1 98.75 67 LEU B O 1
ATOM 1374 N N . VAL B 1 68 ? 2.934 -5.438 -2.352 1 98.31 68 VAL B N 1
ATOM 1375 C CA . VAL B 1 68 ? 3.598 -4.199 -2.754 1 98.31 68 VAL B CA 1
ATOM 1376 C C . VAL B 1 68 ? 4.781 -4.523 -3.664 1 98.31 68 VAL B C 1
ATOM 1378 O O . VAL B 1 68 ? 5.633 -5.348 -3.316 1 98.31 68 VAL B O 1
ATOM 1381 N N . ILE B 1 69 ? 4.812 -3.875 -4.797 1 97.81 69 ILE B N 1
ATOM 1382 C CA . ILE B 1 69 ? 5.902 -4.023 -5.75 1 97.81 69 ILE B CA 1
ATOM 1383 C C . ILE B 1 69 ? 6.492 -2.65 -6.078 1 97.81 69 ILE B C 1
ATOM 1385 O O . ILE B 1 69 ? 5.75 -1.687 -6.289 1 97.81 69 ILE B O 1
ATOM 1389 N N . ARG B 1 70 ? 7.77 -2.594 -6.109 1 96.38 70 ARG B N 1
ATOM 1390 C CA . ARG B 1 70 ? 8.461 -1.369 -6.504 1 96.38 70 ARG B CA 1
ATOM 1391 C C . ARG B 1 70 ? 9.102 -1.521 -7.879 1 96.38 70 ARG B C 1
ATOM 1393 O O . ARG B 1 70 ? 9.781 -2.512 -8.141 1 96.38 70 ARG B O 1
ATOM 1400 N N . PHE B 1 71 ? 8.836 -0.527 -8.695 1 96.75 71 PHE B N 1
ATOM 1401 C CA . PHE B 1 71 ? 9.445 -0.418 -10.016 1 96.75 71 PHE B CA 1
ATOM 1402 C C . PHE B 1 71 ? 10.344 0.81 -10.094 1 96.75 71 PHE B C 1
ATOM 1404 O O . PHE B 1 71 ? 10.031 1.854 -9.523 1 96.75 71 PHE B O 1
ATOM 1411 N N . ALA B 1 72 ? 11.391 0.698 -10.875 1 91.81 72 ALA B N 1
ATOM 1412 C CA . ALA B 1 72 ? 12.336 1.803 -10.984 1 91.81 72 ALA B CA 1
ATOM 1413 C C . ALA B 1 72 ? 11.734 2.963 -11.773 1 91.81 72 ALA B C 1
ATOM 1415 O O . ALA B 1 72 ? 12.148 4.113 -11.609 1 91.81 72 ALA B O 1
ATOM 1416 N N . ASP B 1 73 ? 10.781 2.607 -12.688 1 92.19 73 ASP B N 1
ATOM 1417 C CA . ASP B 1 73 ? 10.148 3.633 -13.508 1 92.19 73 ASP B CA 1
ATOM 1418 C C . ASP B 1 73 ? 8.82 3.133 -14.086 1 92.19 73 ASP B C 1
ATOM 1420 O O . ASP B 1 73 ? 8.422 1.993 -13.836 1 92.19 73 ASP B O 1
ATOM 1424 N N . ARG B 1 74 ? 8.195 4.051 -14.766 1 93.19 74 ARG B N 1
ATOM 1425 C CA . ARG B 1 74 ? 6.898 3.734 -15.352 1 93.19 74 ARG B CA 1
ATOM 1426 C C . ARG B 1 74 ? 7.016 2.602 -16.375 1 93.19 74 ARG B C 1
ATOM 1428 O O . ARG B 1 74 ? 6.09 1.807 -16.531 1 93.19 74 ARG B O 1
ATOM 1435 N N . ALA B 1 75 ? 8.156 2.518 -17.094 1 94.56 75 ALA B N 1
ATOM 1436 C CA . ALA B 1 75 ? 8.367 1.462 -18.078 1 94.56 75 ALA B CA 1
ATOM 1437 C C . ALA B 1 75 ? 8.281 0.082 -17.438 1 94.56 75 ALA B C 1
ATOM 1439 O O . ALA B 1 75 ? 7.781 -0.866 -18.047 1 94.56 75 ALA B O 1
ATOM 1440 N N . GLY B 1 76 ? 8.82 -0.052 -16.234 1 95.5 76 GLY B N 1
ATOM 1441 C CA . GLY B 1 76 ? 8.719 -1.307 -15.516 1 95.5 76 GLY B CA 1
ATOM 1442 C C . GLY B 1 76 ? 7.285 -1.734 -15.266 1 95.5 76 GLY B C 1
ATOM 1443 O O . GLY B 1 76 ? 6.934 -2.898 -15.461 1 95.5 76 GLY B O 1
ATOM 1444 N N . LEU B 1 77 ? 6.43 -0.784 -14.805 1 96.38 77 LEU B N 1
ATOM 1445 C CA . LEU B 1 77 ? 5.016 -1.068 -14.594 1 96.38 77 LEU B CA 1
ATOM 1446 C C . LEU B 1 77 ? 4.34 -1.46 -15.906 1 96.38 77 LEU B C 1
ATOM 1448 O O . LEU B 1 77 ? 3.562 -2.416 -15.953 1 96.38 77 LEU B O 1
ATOM 1452 N N . GLU B 1 78 ? 4.66 -0.764 -16.969 1 95.56 78 GLU B N 1
ATOM 1453 C CA . GLU B 1 78 ? 4.055 -1.012 -18.266 1 95.56 78 GLU B CA 1
ATOM 1454 C C . GLU B 1 78 ? 4.438 -2.389 -18.812 1 95.56 78 GLU B C 1
ATOM 1456 O O . GLU B 1 78 ? 3.654 -3.027 -19.516 1 95.56 78 GLU B O 1
ATOM 1461 N N . ALA B 1 79 ? 5.633 -2.82 -18.5 1 96.62 79 ALA B N 1
ATOM 1462 C CA . ALA B 1 79 ? 6.07 -4.164 -18.875 1 96.62 79 ALA B CA 1
ATOM 1463 C C . ALA B 1 79 ? 5.402 -5.219 -18 1 96.62 79 ALA B C 1
ATOM 1465 O O . ALA B 1 79 ? 5.09 -6.316 -18.469 1 96.62 79 ALA B O 1
ATOM 1466 N N . TYR B 1 80 ? 5.207 -4.867 -16.766 1 97.69 80 TYR B N 1
ATOM 1467 C CA . TYR B 1 80 ? 4.68 -5.773 -15.758 1 97.69 80 TYR B CA 1
ATOM 1468 C C . TYR B 1 80 ? 3.225 -6.125 -16.047 1 97.69 80 TYR B C 1
ATOM 1470 O O . TYR B 1 80 ? 2.838 -7.293 -15.977 1 97.69 80 TYR B O 1
ATOM 1478 N N . LEU B 1 81 ? 2.441 -5.191 -16.438 1 97.38 81 LEU B N 1
ATOM 1479 C CA . LEU B 1 81 ? 0.991 -5.336 -16.469 1 97.38 81 LEU B CA 1
ATOM 1480 C C . LEU B 1 81 ? 0.572 -6.391 -17.484 1 97.38 81 LEU B C 1
ATOM 1482 O O . LEU B 1 81 ? -0.267 -7.246 -17.188 1 97.38 81 LEU B O 1
ATOM 1486 N N . PRO B 1 82 ? 1.156 -6.418 -18.656 1 97.25 82 PRO B N 1
ATOM 1487 C CA . PRO B 1 82 ? 0.746 -7.445 -19.625 1 97.25 82 PRO B CA 1
ATOM 1488 C C . PRO B 1 82 ? 1.565 -8.727 -19.5 1 97.25 82 PRO B C 1
ATOM 1490 O O . PRO B 1 82 ? 1.335 -9.688 -20.25 1 97.25 82 PRO B O 1
ATOM 1493 N N . HIS B 1 83 ? 2.502 -8.797 -18.656 1 97.88 83 HIS B N 1
ATOM 1494 C CA . HIS B 1 83 ? 3.418 -9.93 -18.562 1 97.88 83 HIS B CA 1
ATOM 1495 C C . HIS B 1 83 ? 2.686 -11.195 -18.141 1 97.88 83 HIS B C 1
ATOM 1497 O O . HIS B 1 83 ? 1.83 -11.164 -17.25 1 97.88 83 HIS B O 1
ATOM 1503 N N . PRO B 1 84 ? 3.039 -12.352 -18.656 1 98.31 84 PRO B N 1
ATOM 1504 C CA . PRO B 1 84 ? 2.346 -13.602 -18.328 1 98.31 84 PRO B CA 1
ATOM 1505 C C . PRO B 1 84 ? 2.463 -13.969 -16.844 1 98.31 84 PRO B C 1
ATOM 1507 O O . PRO B 1 84 ? 1.515 -14.492 -16.266 1 98.31 84 PRO B O 1
ATOM 1510 N N . GLU B 1 85 ? 3.598 -13.711 -16.281 1 98.38 85 GLU B N 1
ATOM 1511 C CA . GLU B 1 85 ? 3.801 -14.047 -14.875 1 98.38 85 GLU B CA 1
ATOM 1512 C C . GLU B 1 85 ? 2.893 -13.219 -13.969 1 98.38 85 GLU B C 1
ATOM 1514 O O . GLU B 1 85 ? 2.412 -13.711 -12.945 1 98.38 85 GLU B O 1
ATOM 1519 N N . HIS B 1 86 ? 2.725 -11.914 -14.258 1 98.25 86 HIS B N 1
ATOM 1520 C CA . HIS B 1 86 ? 1.757 -11.109 -13.523 1 98.25 86 HIS B CA 1
ATOM 1521 C C . HIS B 1 86 ? 0.349 -11.672 -13.656 1 98.25 86 HIS B C 1
ATOM 1523 O O . HIS B 1 86 ? -0.403 -11.727 -12.68 1 98.25 86 HIS B O 1
ATOM 1529 N N . ARG B 1 87 ? -0.001 -12.148 -14.852 1 98 87 ARG B N 1
ATOM 1530 C CA . ARG B 1 87 ? -1.347 -12.648 -15.117 1 98 87 ARG B CA 1
ATOM 1531 C C . ARG B 1 87 ? -1.663 -13.852 -14.234 1 98 87 ARG B C 1
ATOM 1533 O O . ARG B 1 87 ? -2.803 -14.031 -13.805 1 98 87 ARG B O 1
ATOM 1540 N N . VAL B 1 88 ? -0.72 -14.68 -14.016 1 98.62 88 VAL B N 1
ATOM 1541 C CA . VAL B 1 88 ? -0.924 -15.844 -13.156 1 98.62 88 VAL B CA 1
ATOM 1542 C C . VAL B 1 88 ? -1.399 -15.391 -11.773 1 98.62 88 VAL B C 1
ATOM 1544 O O . VAL B 1 88 ? -2.402 -15.891 -11.258 1 98.62 88 VAL B O 1
ATOM 1547 N N . VAL B 1 89 ? -0.737 -14.422 -11.195 1 98.69 89 VAL B N 1
ATOM 1548 C CA . VAL B 1 89 ? -1.055 -13.93 -9.859 1 98.69 89 VAL B CA 1
ATOM 1549 C C . VAL B 1 89 ? -2.369 -13.156 -9.891 1 98.69 89 VAL B C 1
ATOM 1551 O O . VAL B 1 89 ? -3.23 -13.344 -9.023 1 98.69 89 VAL B O 1
ATOM 1554 N N . ALA B 1 90 ? -2.518 -12.328 -10.914 1 98.5 90 ALA B N 1
ATOM 1555 C CA . ALA B 1 90 ? -3.721 -11.508 -11.039 1 98.5 90 ALA B CA 1
ATOM 1556 C C . ALA B 1 90 ? -4.969 -12.383 -11.148 1 98.5 90 ALA B C 1
ATOM 1558 O O . ALA B 1 90 ? -5.992 -12.094 -10.523 1 98.5 90 ALA B O 1
ATOM 1559 N N . GLU B 1 91 ? -4.891 -13.438 -11.914 1 98.31 91 GLU B N 1
ATOM 1560 C CA . GLU B 1 91 ? -6.023 -14.344 -12.086 1 98.31 91 GLU B CA 1
ATOM 1561 C C . GLU B 1 91 ? -6.355 -15.062 -10.781 1 98.31 91 GLU B C 1
ATOM 1563 O O . GLU B 1 91 ? -7.527 -15.234 -10.445 1 98.31 91 GLU B O 1
ATOM 1568 N N . PHE B 1 92 ? -5.355 -15.5 -10.141 1 98.38 92 PHE B N 1
ATOM 1569 C CA . PHE B 1 92 ? -5.562 -16.156 -8.852 1 98.38 92 PHE B CA 1
ATOM 1570 C C . PHE B 1 92 ? -6.281 -15.211 -7.887 1 98.38 92 PHE B C 1
ATOM 1572 O O . PHE B 1 92 ? -7.27 -15.602 -7.262 1 98.38 92 PHE B O 1
ATOM 1579 N N . LEU B 1 93 ? -5.785 -13.969 -7.711 1 98.31 93 LEU B N 1
ATOM 1580 C CA . LEU B 1 93 ? -6.387 -13 -6.805 1 98.31 93 LEU B CA 1
ATOM 1581 C C . LEU B 1 93 ? -7.824 -12.688 -7.211 1 98.31 93 LEU B C 1
ATOM 1583 O O . LEU B 1 93 ? -8.719 -12.656 -6.359 1 98.31 93 LEU B O 1
ATOM 1587 N N . GLY B 1 94 ? -8.039 -12.461 -8.484 1 97 94 GLY B N 1
ATOM 1588 C CA . GLY B 1 94 ? -9.375 -12.172 -8.977 1 97 94 GLY B CA 1
ATOM 1589 C C . GLY B 1 94 ? -10.375 -13.273 -8.656 1 97 94 GLY B C 1
ATOM 1590 O O . GLY B 1 94 ? -11.539 -12.992 -8.352 1 97 94 GLY B O 1
ATOM 1591 N N . ALA B 1 95 ? -9.922 -14.5 -8.688 1 96.88 95 ALA B N 1
ATOM 1592 C CA . ALA B 1 95 ? -10.797 -15.641 -8.469 1 96.88 95 ALA B CA 1
ATOM 1593 C C . ALA B 1 95 ? -11.141 -15.797 -6.992 1 96.88 95 ALA B C 1
ATOM 1595 O O . ALA B 1 95 ? -12.18 -16.359 -6.645 1 96.88 95 ALA B O 1
ATOM 1596 N N . ARG B 1 96 ? -10.297 -15.312 -6.164 1 97.88 96 ARG B N 1
ATOM 1597 C CA . ARG B 1 96 ? -10.438 -15.633 -4.746 1 97.88 96 ARG B CA 1
ATOM 1598 C C . ARG B 1 96 ? -10.852 -14.398 -3.945 1 97.88 96 ARG B C 1
ATOM 1600 O O . ARG B 1 96 ? -11.297 -14.523 -2.803 1 97.88 96 ARG B O 1
ATOM 1607 N N . ALA B 1 97 ? -10.727 -13.25 -4.438 1 98 97 ALA B N 1
ATOM 1608 C CA . ALA B 1 97 ? -10.969 -12.016 -3.699 1 98 97 ALA B CA 1
ATOM 1609 C C . ALA B 1 97 ? -12.453 -11.703 -3.621 1 98 97 ALA B C 1
ATOM 1611 O O . ALA B 1 97 ? -13.172 -11.82 -4.617 1 98 97 ALA B O 1
ATOM 1612 N N . GLY B 1 98 ? -12.922 -11.375 -2.439 1 97.44 98 GLY B N 1
ATOM 1613 C CA . GLY B 1 98 ? -14.211 -10.703 -2.305 1 97.44 98 GLY B CA 1
ATOM 1614 C C . GLY B 1 98 ? -14.148 -9.227 -2.641 1 97.44 98 GLY B C 1
ATOM 1615 O O . GLY B 1 98 ? -15.047 -8.695 -3.297 1 97.44 98 GLY B O 1
ATOM 1616 N N . ARG B 1 99 ? -13.133 -8.531 -2.123 1 97.56 99 ARG B N 1
ATOM 1617 C CA . ARG B 1 99 ? -12.766 -7.16 -2.48 1 97.56 99 ARG B CA 1
ATOM 1618 C C . ARG B 1 99 ? -11.297 -7.066 -2.857 1 97.56 99 ARG B C 1
ATOM 1620 O O . ARG B 1 99 ? -10.453 -7.762 -2.283 1 97.56 99 ARG B O 1
ATOM 1627 N N . LEU B 1 100 ? -11.055 -6.25 -3.775 1 98.19 100 LEU B N 1
ATOM 1628 C CA . LEU B 1 100 ? -9.695 -6.043 -4.277 1 98.19 100 LEU B CA 1
ATOM 1629 C C . LEU B 1 100 ? -9.461 -4.57 -4.602 1 98.19 100 LEU B C 1
ATOM 1631 O O . LEU B 1 100 ? -10.312 -3.916 -5.203 1 98.19 100 LEU B O 1
ATOM 1635 N N . VAL B 1 101 ? -8.367 -4.016 -4.117 1 98.69 101 VAL B N 1
ATOM 1636 C CA . VAL B 1 101 ? -7.941 -2.652 -4.422 1 98.69 101 VAL B CA 1
ATOM 1637 C C . VAL B 1 101 ? -6.57 -2.678 -5.086 1 98.69 101 VAL B C 1
ATOM 1639 O O . VAL B 1 101 ? -5.668 -3.396 -4.645 1 98.69 101 VAL B O 1
ATOM 1642 N N . VAL B 1 102 ? -6.414 -1.961 -6.121 1 98.75 102 VAL B N 1
ATOM 1643 C CA . VAL B 1 102 ? -5.125 -1.77 -6.77 1 98.75 102 VAL B CA 1
ATOM 1644 C C . VAL B 1 102 ? -4.812 -0.278 -6.875 1 98.75 102 VAL B C 1
ATOM 1646 O O . VAL B 1 102 ? -5.656 0.509 -7.312 1 98.75 102 VAL B O 1
ATOM 1649 N N . PHE B 1 103 ? -3.684 0.099 -6.414 1 98.56 103 PHE B N 1
ATOM 1650 C CA . PHE B 1 103 ? -3.17 1.463 -6.465 1 98.56 103 PHE B CA 1
ATOM 1651 C C . PHE B 1 103 ? -1.757 1.488 -7.035 1 98.56 103 PHE B C 1
ATOM 1653 O O . PHE B 1 103 ? -0.919 0.661 -6.672 1 98.56 103 PHE B O 1
ATOM 1660 N N . ASP B 1 104 ? -1.456 2.379 -7.973 1 97.94 104 ASP B N 1
ATOM 1661 C CA . ASP B 1 104 ? -0.096 2.691 -8.398 1 97.94 104 ASP B CA 1
ATOM 1662 C C . ASP B 1 104 ? 0.302 4.102 -7.969 1 97.94 104 ASP B C 1
ATOM 1664 O O . ASP B 1 104 ? -0.345 5.078 -8.352 1 97.94 104 ASP B O 1
ATOM 1668 N N . LEU B 1 105 ? 1.313 4.141 -7.164 1 97.5 105 LEU B N 1
ATOM 1669 C CA . LEU B 1 105 ? 1.729 5.402 -6.562 1 97.5 105 LEU B CA 1
ATOM 1670 C C . LEU B 1 105 ? 3.1 5.824 -7.078 1 97.5 105 LEU B C 1
ATOM 1672 O O . LEU B 1 105 ? 4.105 5.176 -6.793 1 97.5 105 LEU B O 1
ATOM 1676 N N . PRO B 1 106 ? 3.189 6.918 -7.848 1 94.75 106 PRO B N 1
ATOM 1677 C CA . PRO B 1 106 ? 4.477 7.441 -8.305 1 94.75 106 PRO B CA 1
ATOM 1678 C C . PRO B 1 106 ? 5.172 8.305 -7.258 1 94.75 106 PRO B C 1
ATOM 1680 O O . PRO B 1 106 ? 4.543 8.719 -6.277 1 94.75 106 PRO B O 1
ATOM 1683 N N . ASN B 1 107 ? 6.523 8.453 -7.469 1 86.94 107 ASN B N 1
ATOM 1684 C CA . ASN B 1 107 ? 7.164 9.5 -6.684 1 86.94 107 ASN B CA 1
ATOM 1685 C C . ASN B 1 107 ? 6.633 10.883 -7.059 1 86.94 107 ASN B C 1
ATOM 1687 O O . ASN B 1 107 ? 6.258 11.117 -8.211 1 86.94 107 ASN B O 1
ATOM 1691 N N . ARG B 1 108 ? 6.414 11.633 -6.051 1 69.81 108 ARG B N 1
ATOM 1692 C CA . ARG B 1 108 ? 6.004 13 -6.348 1 69.81 108 ARG B CA 1
ATOM 1693 C C . ARG B 1 108 ? 7.211 13.891 -6.605 1 69.81 108 ARG B C 1
ATOM 1695 O O . ARG B 1 108 ? 8.258 13.734 -5.969 1 69.81 108 ARG B O 1
ATOM 1702 N N . ALA B 1 109 ? 7.137 14.555 -7.824 1 56.59 109 ALA B N 1
ATOM 1703 C CA . ALA B 1 109 ? 8.156 15.516 -8.234 1 56.59 109 ALA B CA 1
ATOM 1704 C C . ALA B 1 109 ? 8.312 16.625 -7.191 1 56.59 109 ALA B C 1
ATOM 1706 O O . ALA B 1 109 ? 7.359 16.969 -6.492 1 56.59 109 ALA B O 1
#

Radius of gyration: 17.51 Å; Cα contacts (8 Å, |Δi|>4): 416; chains: 2; bounding box: 52×42×38 Å

Secondary structure (DSSP, 8-state):
-----------EEEEEEEEEPTT--SHHHHHHHHHHHHTTT-TTEEEEEEE----SS---TT--EEEEEEESSHHHHHHHTT-HHHHHHHHHHHHHEEEEEEEEEEPP-/-----------EEEEEEEEEPTT--SHHHHHHHHHHHHTTT-TTEEEEEEE----SS---TT--EEEEEEESSHHHHHHHTT-HHHHHHHHHHHHHEEEEEEEEEEPP-

InterPro domains:
  IPR011008 Dimeric alpha-beta barrel [SSF54909] (12-105)
  IPR013097 Stress responsive alpha+beta-barrel [PF07876] (12-105)
  IPR013097 Stress responsive alpha+beta-barrel [PS51502] (12-105)
  IPR013097 Stress responsive alpha+beta-barrel [SM00886] (12-107)